Protein AF-A0A535D7W0-F1 (afdb_monomer_lite)

Structure (mmCIF, N/CA/C/O backbone):
data_AF-A0A535D7W0-F1
#
_entry.id   AF-A0A535D7W0-F1
#
loop_
_atom_site.group_PDB
_atom_site.id
_atom_site.type_symbol
_atom_site.label_atom_id
_atom_site.label_alt_id
_atom_site.label_comp_id
_atom_site.label_asym_id
_atom_site.label_entity_id
_atom_site.label_seq_id
_atom_site.pdbx_PDB_ins_code
_atom_site.Cartn_x
_atom_site.Cartn_y
_atom_site.Cartn_z
_atom_site.occupancy
_atom_site.B_iso_or_equiv
_atom_site.auth_seq_id
_atom_site.auth_comp_id
_atom_site.auth_asym_id
_atom_site.auth_atom_id
_atom_site.pdbx_PDB_model_num
ATOM 1 N N . MET A 1 1 ? -36.158 -0.328 -18.858 1.00 43.62 1 MET A N 1
ATOM 2 C CA . MET A 1 1 ? -35.043 0.401 -18.214 1.00 43.62 1 MET A CA 1
ATOM 3 C C . MET A 1 1 ? -34.301 -0.594 -17.336 1.00 43.62 1 MET A C 1
ATOM 5 O O . MET A 1 1 ? -34.903 -1.108 -16.405 1.00 43.62 1 MET A O 1
ATOM 9 N N . SER A 1 2 ? -33.067 -0.960 -17.692 1.00 46.06 2 SER A N 1
ATOM 10 C CA . SER A 1 2 ? -32.251 -1.867 -16.874 1.00 46.06 2 SER A CA 1
ATOM 11 C C . SER A 1 2 ? -31.632 -1.066 -15.735 1.00 46.06 2 SER A C 1
ATOM 13 O O . SER A 1 2 ? -30.952 -0.076 -15.993 1.00 46.06 2 SER A O 1
ATOM 15 N N . VAL A 1 3 ? -31.874 -1.477 -14.492 1.00 40.34 3 VAL A N 1
ATOM 16 C CA . VAL A 1 3 ? -31.166 -0.936 -13.326 1.00 40.34 3 VAL A CA 1
ATOM 17 C C . VAL A 1 3 ? -29.673 -1.246 -13.511 1.00 40.34 3 VAL A C 1
ATOM 19 O O . VAL A 1 3 ? -29.350 -2.383 -13.877 1.00 40.34 3 VAL A O 1
ATOM 22 N N . PRO A 1 4 ? -28.750 -0.287 -13.314 1.00 43.41 4 PRO A N 1
ATOM 23 C CA . PRO A 1 4 ? -27.327 -0.585 -13.368 1.00 43.41 4 PRO A CA 1
ATOM 24 C C . PRO A 1 4 ? -27.018 -1.587 -12.255 1.00 43.41 4 PRO A C 1
ATOM 26 O O . PRO A 1 4 ? -27.280 -1.320 -11.082 1.00 43.41 4 PRO A O 1
ATOM 29 N N . LYS A 1 5 ? -26.492 -2.760 -12.616 1.00 46.84 5 LYS A N 1
ATOM 30 C CA . LYS A 1 5 ? -25.985 -3.723 -11.637 1.00 46.84 5 LYS A CA 1
ATOM 31 C C . LYS A 1 5 ? -24.822 -3.031 -10.926 1.00 46.84 5 LYS A C 1
ATOM 33 O O . LYS A 1 5 ? -23.840 -2.688 -11.582 1.00 46.84 5 LYS A O 1
ATOM 38 N N . ALA A 1 6 ? -24.957 -2.772 -9.625 1.00 50.19 6 ALA A N 1
ATOM 39 C CA . ALA A 1 6 ? -23.847 -2.261 -8.829 1.00 50.19 6 ALA A CA 1
ATOM 40 C C . ALA A 1 6 ? -22.614 -3.154 -9.074 1.00 50.19 6 ALA A C 1
ATOM 42 O O . ALA A 1 6 ? -22.779 -4.375 -9.200 1.00 50.19 6 ALA A O 1
ATOM 43 N N . PRO A 1 7 ? -21.404 -2.583 -9.202 1.00 52.66 7 PRO A N 1
ATOM 44 C CA . PRO A 1 7 ? -20.209 -3.383 -9.414 1.00 52.66 7 PRO A CA 1
ATOM 45 C C . PRO A 1 7 ? -20.092 -4.416 -8.290 1.00 52.66 7 PRO A C 1
ATOM 47 O O . PRO A 1 7 ? -20.219 -4.084 -7.111 1.00 52.66 7 PRO A O 1
ATOM 50 N N . ILE A 1 8 ? -19.904 -5.683 -8.666 1.00 67.62 8 ILE A N 1
ATOM 51 C CA . ILE A 1 8 ? -19.702 -6.773 -7.710 1.00 67.62 8 ILE A CA 1
ATOM 52 C C . ILE A 1 8 ? -18.388 -6.473 -6.986 1.00 67.62 8 ILE A C 1
ATOM 54 O O . ILE A 1 8 ? -17.340 -6.403 -7.628 1.00 67.62 8 ILE A O 1
ATOM 58 N N . ALA A 1 9 ? -18.452 -6.251 -5.672 1.00 69.69 9 ALA A N 1
ATOM 59 C CA . ALA A 1 9 ? -17.260 -6.054 -4.857 1.00 69.69 9 ALA A CA 1
ATOM 60 C C . ALA A 1 9 ? -16.318 -7.256 -5.023 1.00 69.69 9 ALA A C 1
ATOM 62 O O . ALA A 1 9 ? -16.761 -8.407 -5.026 1.00 69.69 9 ALA A O 1
ATOM 63 N N . THR A 1 10 ? -15.016 -7.004 -5.155 1.00 78.44 10 THR A N 1
ATOM 64 C CA . THR A 1 10 ? -14.027 -8.088 -5.120 1.00 78.44 10 THR A CA 1
ATOM 65 C C . THR A 1 10 ? -14.037 -8.754 -3.742 1.00 78.44 10 THR A C 1
ATOM 67 O O . THR A 1 10 ? -14.423 -8.134 -2.750 1.00 78.44 10 THR A O 1
ATOM 70 N N . VAL A 1 11 ? -13.567 -10.003 -3.647 1.00 78.50 11 VAL A N 1
ATOM 71 C CA . VAL A 1 11 ? -13.426 -10.699 -2.351 1.00 78.50 11 VAL A CA 1
ATOM 72 C C . VAL A 1 11 ? -12.609 -9.854 -1.367 1.00 78.50 11 VAL A C 1
ATOM 74 O O . VAL A 1 11 ? -13.005 -9.700 -0.217 1.00 78.50 11 VAL A O 1
ATOM 77 N N . THR A 1 12 ? -11.531 -9.217 -1.834 1.00 75.88 12 THR A N 1
ATOM 78 C CA . THR A 1 12 ? -10.727 -8.283 -1.035 1.00 75.88 12 THR A CA 1
ATOM 79 C C . THR A 1 12 ? -11.564 -7.134 -0.481 1.00 75.88 12 THR A C 1
ATOM 81 O O . THR A 1 12 ? -11.521 -6.889 0.720 1.00 75.88 12 THR A O 1
ATOM 84 N N . GLN A 1 13 ? -12.357 -6.461 -1.322 1.00 75.12 13 GLN A N 1
ATOM 85 C CA . GLN A 1 13 ? -13.228 -5.363 -0.888 1.00 75.12 13 GLN A CA 1
ATOM 86 C C . GLN A 1 13 ? -14.305 -5.833 0.100 1.00 75.12 13 GLN A C 1
ATOM 88 O O . GLN A 1 13 ? -14.610 -5.118 1.051 1.00 75.12 13 GLN A O 1
ATOM 93 N N . ALA A 1 14 ? -14.863 -7.030 -0.097 1.00 84.38 14 ALA A N 1
ATOM 94 C CA . ALA A 1 14 ? -15.856 -7.605 0.806 1.00 84.38 14 ALA A CA 1
ATOM 95 C C . ALA A 1 14 ? -15.260 -7.937 2.185 1.00 84.38 14 ALA A C 1
ATOM 97 O O . ALA A 1 14 ? -15.867 -7.611 3.203 1.00 84.38 14 ALA A O 1
ATOM 98 N N . VAL A 1 15 ? -14.058 -8.522 2.224 1.00 83.06 15 VAL A N 1
ATOM 99 C CA . VAL A 1 15 ? -13.332 -8.809 3.473 1.00 83.06 15 VAL A CA 1
ATOM 100 C C . VAL A 1 15 ? -12.961 -7.516 4.199 1.00 83.06 15 VAL A C 1
ATOM 102 O O . VAL A 1 15 ? -13.185 -7.413 5.399 1.00 83.06 15 VAL A O 1
ATOM 105 N N . GLU A 1 16 ? -12.469 -6.500 3.486 1.00 78.31 16 GLU A N 1
ATOM 106 C CA . GLU A 1 16 ? -12.198 -5.176 4.067 1.00 78.31 16 GLU A CA 1
ATOM 107 C C . GLU A 1 16 ? -13.456 -4.548 4.675 1.00 78.31 16 GLU A C 1
ATOM 109 O O . GLU A 1 16 ? -13.435 -4.050 5.801 1.00 78.31 16 GLU A O 1
ATOM 114 N N . ALA A 1 17 ? -14.577 -4.600 3.953 1.00 82.56 17 ALA A N 1
ATOM 115 C CA . ALA A 1 17 ? -15.850 -4.086 4.440 1.00 82.56 17 ALA A CA 1
ATOM 116 C C . ALA A 1 17 ? -16.346 -4.844 5.681 1.00 82.56 17 ALA A C 1
ATOM 118 O O . ALA A 1 17 ? -16.898 -4.216 6.583 1.00 82.56 17 ALA A O 1
ATOM 119 N N . LEU A 1 18 ? -16.142 -6.165 5.740 1.00 86.62 18 LEU A N 1
ATOM 120 C CA . LEU A 1 18 ? -16.449 -6.968 6.921 1.00 86.62 18 LEU A CA 1
ATOM 121 C C . LEU A 1 18 ? -15.608 -6.505 8.113 1.00 86.62 18 LEU A C 1
ATOM 123 O O . LEU A 1 18 ? -16.182 -6.101 9.117 1.00 86.62 18 LEU A O 1
ATOM 127 N N . VAL A 1 19 ? -14.278 -6.472 7.968 1.00 83.38 19 VAL A N 1
ATOM 128 C CA . VAL A 1 19 ? -13.353 -6.057 9.037 1.00 83.38 19 VAL A CA 1
ATOM 129 C C . VAL A 1 19 ? -13.730 -4.679 9.578 1.00 83.38 19 VAL A C 1
ATOM 131 O O . VAL A 1 19 ? -13.905 -4.522 10.782 1.00 83.38 19 VAL A O 1
ATOM 134 N N . ARG A 1 20 ? -13.949 -3.691 8.703 1.00 80.44 20 ARG A N 1
ATOM 135 C CA . ARG A 1 20 ? -14.347 -2.327 9.098 1.00 80.44 20 ARG A CA 1
ATOM 136 C C . ARG A 1 20 ? -15.637 -2.290 9.907 1.00 80.44 20 ARG A C 1
ATOM 138 O O . ARG A 1 20 ? -15.749 -1.502 10.835 1.00 80.44 20 ARG A O 1
ATOM 145 N N . LYS A 1 21 ? -16.611 -3.131 9.557 1.00 86.00 21 LYS A N 1
ATOM 146 C CA . LYS A 1 21 ? -17.896 -3.194 10.261 1.00 86.00 21 LYS A CA 1
ATOM 147 C C . LYS A 1 21 ? -17.823 -3.925 11.594 1.00 86.00 21 LYS A C 1
ATOM 149 O O . LYS A 1 21 ? -18.712 -3.722 12.413 1.00 86.00 21 LYS A O 1
ATOM 154 N N . THR A 1 22 ? -16.829 -4.788 11.794 1.00 86.38 22 THR A N 1
ATOM 155 C CA . THR A 1 22 ? -16.784 -5.664 12.970 1.00 86.38 22 THR A CA 1
ATOM 156 C C . THR A 1 22 ? -15.706 -5.305 13.976 1.00 86.38 22 THR A C 1
ATOM 158 O O . THR A 1 22 ? -15.823 -5.668 15.137 1.00 86.38 22 THR A O 1
ATOM 161 N N . ILE A 1 23 ? -14.676 -4.571 13.565 1.00 83.75 23 ILE A N 1
ATOM 162 C CA . ILE A 1 23 ? -13.512 -4.269 14.403 1.00 83.75 23 ILE A CA 1
ATOM 163 C C . ILE A 1 23 ? -13.815 -3.398 15.628 1.00 83.75 23 ILE A C 1
ATOM 165 O O . ILE A 1 23 ? -13.122 -3.503 16.632 1.00 83.75 23 ILE A O 1
ATOM 169 N N . ALA A 1 24 ? -14.835 -2.544 15.542 1.00 83.88 24 ALA A N 1
ATOM 170 C CA . ALA A 1 24 ? -15.232 -1.635 16.616 1.00 83.88 24 ALA A CA 1
ATOM 171 C C . ALA A 1 24 ? -16.415 -2.163 17.447 1.00 83.88 24 ALA A C 1
ATOM 173 O O . ALA A 1 24 ? -16.910 -1.451 18.318 1.00 83.88 24 ALA A O 1
ATOM 174 N N . LEU A 1 25 ? -16.901 -3.378 17.162 1.00 87.56 25 LEU A N 1
ATOM 175 C CA . LEU A 1 25 ? -18.022 -3.958 17.895 1.00 87.56 25 LEU A CA 1
ATOM 176 C C . LEU A 1 25 ? -17.591 -4.320 19.315 1.00 87.56 25 LEU A C 1
ATOM 178 O O . LEU A 1 25 ? -16.546 -4.939 19.524 1.00 87.56 25 LEU A O 1
ATOM 182 N N . SER A 1 26 ? -18.419 -3.941 20.284 1.00 87.69 26 SER A N 1
ATOM 183 C CA . SER A 1 26 ? -18.260 -4.365 21.670 1.00 87.69 26 SER A CA 1
ATOM 184 C C . SER A 1 26 ? -18.587 -5.851 21.844 1.00 87.69 26 SER A C 1
ATOM 186 O O . SER A 1 26 ? -19.163 -6.495 20.965 1.00 87.69 26 SER A O 1
ATOM 188 N N . ASP A 1 27 ? -18.261 -6.403 23.010 1.00 86.69 27 ASP A N 1
ATOM 189 C CA . ASP A 1 27 ? -18.655 -7.771 23.353 1.00 86.69 27 ASP A CA 1
ATOM 190 C C . ASP A 1 27 ? -20.193 -7.937 23.366 1.00 86.69 27 ASP A C 1
ATOM 192 O O . ASP A 1 27 ? -20.726 -8.939 22.885 1.00 86.69 27 ASP A O 1
ATOM 196 N N . ASP A 1 28 ? -20.928 -6.911 23.799 1.00 89.94 28 ASP A N 1
ATOM 197 C CA . ASP A 1 28 ? -22.395 -6.906 23.758 1.00 89.94 28 ASP A CA 1
ATOM 198 C C . ASP A 1 28 ? -22.923 -6.884 22.314 1.00 89.94 28 ASP A C 1
ATOM 200 O O . ASP A 1 28 ? -23.821 -7.655 21.962 1.00 89.94 28 ASP A O 1
ATOM 204 N N . ASP A 1 29 ? -22.326 -6.069 21.433 1.00 91.31 29 ASP A N 1
ATOM 205 C CA . ASP A 1 29 ? -22.682 -6.039 20.006 1.00 91.31 29 ASP A CA 1
ATOM 206 C C . ASP A 1 29 ? -22.484 -7.402 19.338 1.00 91.31 29 A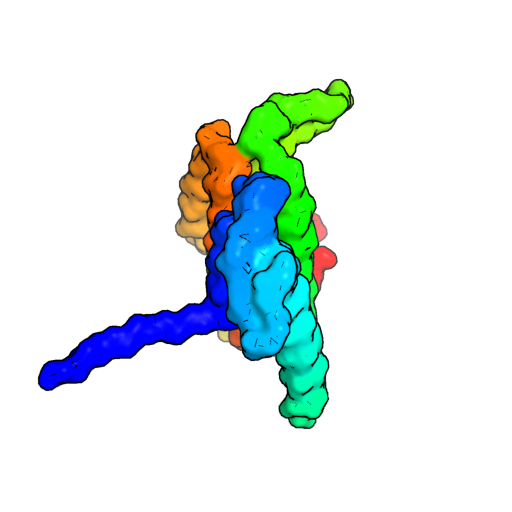SP A C 1
ATOM 208 O O . ASP A 1 29 ? -23.260 -7.812 18.472 1.00 91.31 29 ASP A O 1
ATOM 212 N N . MET A 1 30 ? -21.445 -8.121 19.754 1.00 89.31 30 MET A N 1
ATOM 213 C CA . MET A 1 30 ? -21.123 -9.452 19.254 1.00 89.31 30 MET A CA 1
ATOM 214 C C . MET A 1 30 ? -22.161 -10.503 19.687 1.00 89.31 30 MET A C 1
ATOM 216 O O . MET A 1 30 ? -22.280 -11.546 19.043 1.00 89.31 30 MET A O 1
ATOM 220 N N . GLY A 1 31 ? -22.951 -10.228 20.733 1.00 88.69 31 GLY A N 1
ATOM 221 C CA . GLY A 1 31 ? -24.070 -11.061 21.190 1.00 88.69 31 GLY A CA 1
ATOM 222 C C . GLY A 1 31 ? -25.384 -10.839 20.438 1.00 88.69 31 GLY A C 1
ATOM 223 O O . GLY A 1 31 ? -26.360 -11.537 20.706 1.00 88.69 31 GLY A O 1
ATOM 224 N N . ARG A 1 32 ? -25.440 -9.885 19.497 1.00 90.06 32 ARG A N 1
ATOM 225 C CA . ARG A 1 32 ? -26.649 -9.617 18.704 1.00 90.06 32 ARG A CA 1
ATOM 226 C C . ARG A 1 32 ? -27.115 -10.868 17.965 1.00 90.06 32 ARG A C 1
ATOM 228 O O . ARG A 1 32 ? -26.303 -11.564 17.356 1.00 90.06 32 ARG A O 1
ATOM 235 N N . GLU A 1 33 ? -28.428 -11.097 17.978 1.00 88.81 33 GLU A N 1
ATOM 236 C CA . GLU A 1 33 ? -29.039 -12.255 17.325 1.00 88.81 33 GLU A CA 1
ATOM 237 C C . GLU A 1 33 ? -28.665 -12.298 15.840 1.00 88.81 33 GLU A C 1
ATOM 239 O O . GLU A 1 33 ? -28.804 -11.321 15.095 1.00 88.81 33 GLU A O 1
ATOM 244 N N . TRP A 1 34 ? -28.180 -13.457 15.415 1.00 86.25 34 TRP A N 1
ATOM 245 C CA . TRP A 1 34 ? -27.848 -13.750 14.035 1.00 86.25 34 TRP A CA 1
ATOM 246 C C . TRP A 1 34 ? -28.041 -15.240 13.788 1.00 86.25 34 TRP A C 1
ATOM 248 O O . TRP A 1 34 ? -27.756 -16.055 14.663 1.00 86.25 34 TRP A O 1
ATOM 258 N N . LYS A 1 35 ? -28.532 -15.585 12.595 1.00 82.81 35 LYS A N 1
ATOM 259 C CA . LYS A 1 35 ? -28.868 -16.962 12.226 1.00 82.81 35 LYS A CA 1
ATOM 260 C C . LYS A 1 35 ? -28.146 -17.377 10.955 1.00 82.81 35 LYS A C 1
ATOM 262 O O . LYS A 1 35 ? -28.191 -16.659 9.954 1.00 82.81 35 LYS A O 1
ATOM 267 N N . TRP A 1 36 ? -27.562 -18.570 10.973 1.00 77.50 36 TRP A N 1
ATOM 268 C CA . TRP A 1 36 ? -26.979 -19.224 9.803 1.00 77.50 36 TRP A CA 1
ATOM 269 C C . TRP A 1 36 ? -27.455 -20.660 9.688 1.00 77.50 36 TRP A C 1
ATOM 271 O O . TRP A 1 36 ? -27.002 -21.547 10.411 1.00 77.50 36 TRP A O 1
ATOM 281 N N . GLY A 1 37 ? -28.381 -20.901 8.760 1.00 79.69 37 GLY A N 1
ATOM 282 C CA . GLY A 1 37 ? -29.040 -22.199 8.657 1.00 79.69 37 GLY A CA 1
ATOM 283 C C . GLY A 1 37 ? -29.725 -22.555 9.977 1.00 79.69 37 GLY A C 1
ATOM 284 O O . GLY A 1 37 ? -30.673 -21.883 10.372 1.00 79.69 37 GLY A O 1
ATOM 285 N N . VAL A 1 38 ? -29.230 -23.601 10.642 1.00 81.38 38 VAL A N 1
ATOM 286 C CA . VAL A 1 38 ? -29.733 -24.090 11.939 1.00 81.38 38 VAL A CA 1
ATOM 287 C C . VAL A 1 38 ? -29.000 -23.513 13.155 1.00 81.38 38 VAL A C 1
ATOM 289 O O . VAL A 1 38 ? -29.392 -23.805 14.275 1.00 81.38 38 VAL A O 1
ATOM 292 N N . TYR A 1 39 ? -27.938 -22.728 12.959 1.00 77.50 39 TYR A N 1
ATOM 293 C CA . TYR A 1 39 ? -27.182 -22.121 14.054 1.00 77.50 39 TYR A CA 1
ATOM 294 C C . TYR A 1 39 ? -27.758 -20.742 14.386 1.00 77.50 39 TYR A C 1
ATOM 296 O O . TYR A 1 39 ? -27.615 -19.818 13.580 1.00 77.50 39 TYR A O 1
ATOM 304 N N . ASP A 1 40 ? -28.408 -20.600 15.544 1.00 80.56 40 ASP A N 1
ATOM 305 C CA . ASP A 1 40 ? -29.027 -19.339 15.980 1.00 80.56 40 ASP A CA 1
ATOM 306 C C . ASP A 1 40 ? -28.760 -18.923 17.440 1.00 80.56 40 ASP A C 1
ATOM 308 O O . ASP A 1 40 ? -29.254 -17.881 17.867 1.00 80.56 40 ASP A O 1
ATOM 312 N N . GLU A 1 41 ? -27.937 -19.667 18.185 1.00 79.12 41 GLU A N 1
ATOM 313 C CA . GLU A 1 41 ? -27.683 -19.404 19.615 1.00 79.12 41 GLU A CA 1
ATOM 314 C C . GLU A 1 41 ? -26.485 -18.473 19.885 1.00 79.12 41 GLU A C 1
ATOM 316 O O . GLU A 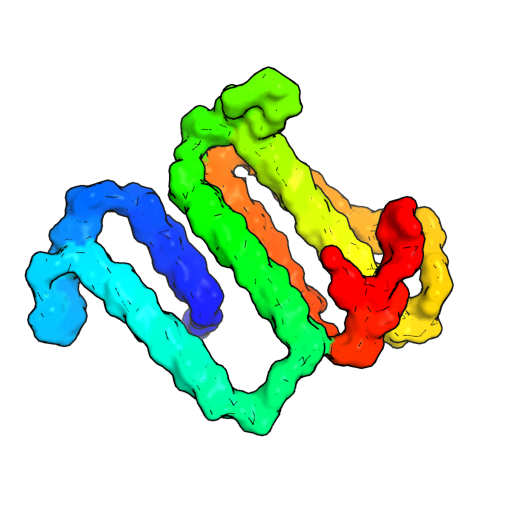1 41 ? -26.473 -17.743 20.873 1.00 79.12 41 GLU A O 1
ATOM 321 N N . GLU A 1 42 ? -25.475 -18.460 19.010 1.00 77.56 42 GLU A N 1
ATOM 322 C CA . GLU A 1 42 ? -24.196 -17.768 19.265 1.00 77.56 42 GLU A CA 1
ATOM 323 C C . GLU A 1 42 ? -24.115 -16.336 18.700 1.00 77.56 42 GLU A C 1
ATOM 325 O O . GLU A 1 42 ? -23.116 -15.629 18.880 1.00 77.56 42 GLU A O 1
ATOM 330 N N . GLY A 1 43 ? -25.176 -15.885 18.029 1.00 85.88 43 GLY A N 1
ATOM 331 C CA . GLY A 1 43 ? -25.288 -14.525 17.513 1.00 85.88 43 GLY A CA 1
ATOM 332 C C . GLY A 1 43 ? -24.199 -14.152 16.502 1.00 85.88 43 GLY A C 1
ATOM 333 O O . GLY A 1 43 ? -23.697 -14.976 15.731 1.00 85.88 43 GLY A O 1
ATOM 334 N N . LEU A 1 44 ? -23.844 -12.868 16.468 1.00 88.75 44 LEU A N 1
ATOM 335 C CA . LEU A 1 44 ? -22.941 -12.298 15.466 1.00 88.75 44 LEU A CA 1
ATOM 336 C C . LEU A 1 44 ? -21.500 -12.841 15.549 1.00 88.75 44 LEU A C 1
ATOM 338 O O . LEU A 1 44 ? -20.816 -12.881 14.524 1.00 88.75 44 LEU A O 1
ATOM 342 N N . ARG A 1 45 ? -21.041 -13.321 16.717 1.00 87.75 45 ARG A N 1
ATOM 343 C CA . ARG A 1 45 ? -19.739 -14.016 16.852 1.00 87.75 45 ARG A CA 1
ATOM 344 C C . ARG A 1 45 ? -19.627 -15.188 15.891 1.00 87.75 45 ARG A C 1
ATOM 346 O O . ARG A 1 45 ? -18.613 -15.342 15.206 1.00 87.75 45 ARG A O 1
ATOM 353 N N . PHE A 1 46 ? -20.697 -15.968 15.796 1.00 88.12 46 PHE A N 1
ATOM 354 C CA . PHE A 1 46 ? -20.746 -17.123 14.918 1.00 88.12 46 PHE A CA 1
ATOM 355 C C . PHE A 1 46 ? -20.649 -16.717 13.444 1.00 88.12 46 PHE A C 1
ATOM 357 O O . PHE A 1 46 ? -20.022 -17.417 12.654 1.00 88.12 46 PHE A O 1
ATOM 364 N N . ALA A 1 47 ? -21.162 -15.541 13.067 1.00 87.31 47 ALA A N 1
ATOM 365 C CA . ALA A 1 47 ? -21.042 -15.023 11.704 1.00 87.31 47 ALA A CA 1
ATOM 366 C C . ALA A 1 47 ? -19.591 -14.802 11.278 1.00 87.31 47 ALA A C 1
ATOM 368 O O . ALA A 1 47 ? -19.219 -15.134 10.151 1.00 87.31 47 ALA A O 1
ATOM 369 N N . LEU A 1 48 ? -18.761 -14.269 12.178 1.00 87.94 48 LEU A N 1
ATOM 370 C CA . LEU A 1 48 ? -17.340 -14.061 11.908 1.00 87.94 48 LEU A CA 1
ATOM 371 C C . LEU A 1 48 ? -16.585 -15.387 11.806 1.00 87.94 48 LEU A C 1
ATOM 373 O O . LEU A 1 48 ? -15.749 -15.545 10.914 1.00 87.94 48 LEU A O 1
ATOM 377 N N . LEU A 1 49 ? -16.915 -16.351 12.670 1.00 87.88 49 LEU A N 1
ATOM 378 C CA . LEU A 1 49 ? -16.357 -17.700 12.609 1.00 87.88 49 LEU A CA 1
ATOM 379 C C . LEU A 1 49 ? -16.726 -18.396 11.289 1.00 87.88 49 LEU A C 1
ATOM 381 O O . LEU A 1 49 ? -15.854 -18.931 10.605 1.00 8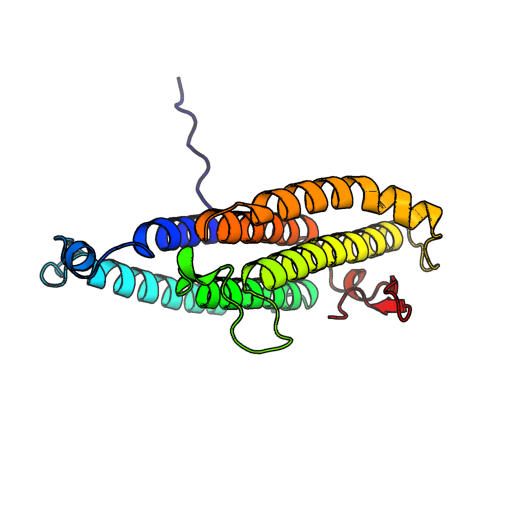7.88 49 LEU A O 1
ATOM 385 N N . MET A 1 50 ? -17.995 -18.333 10.880 1.00 88.25 50 MET A N 1
ATOM 386 C CA . MET A 1 50 ? -18.456 -18.924 9.623 1.00 88.25 50 MET A CA 1
ATOM 387 C C . MET A 1 50 ? -17.835 -18.239 8.406 1.00 88.25 50 MET A C 1
ATOM 389 O O . MET A 1 50 ? -17.378 -18.924 7.493 1.00 88.25 50 MET A O 1
ATOM 393 N N . ALA A 1 51 ? -17.725 -16.907 8.409 1.00 88.81 51 ALA A N 1
ATOM 394 C CA . ALA A 1 51 ? -17.007 -16.184 7.363 1.00 88.81 51 ALA A CA 1
ATOM 395 C C . ALA A 1 51 ? -15.543 -16.643 7.267 1.00 88.81 51 ALA A C 1
ATOM 397 O O . ALA A 1 51 ? -15.034 -16.858 6.168 1.00 88.81 51 ALA A O 1
ATOM 398 N N . HIS A 1 52 ? -14.872 -16.854 8.404 1.00 88.38 52 HIS A N 1
ATOM 399 C CA . HIS A 1 52 ? -13.514 -17.391 8.427 1.00 88.38 52 HIS A CA 1
ATOM 400 C C . HIS A 1 52 ? -13.440 -18.803 7.824 1.00 88.38 52 HIS A C 1
ATOM 402 O O . HIS A 1 52 ? -12.563 -19.064 6.999 1.00 88.38 52 HIS A O 1
ATOM 408 N N . HIS A 1 53 ? -14.363 -19.700 8.180 1.00 89.50 53 HIS A N 1
ATOM 409 C CA . HIS A 1 53 ? -14.419 -21.050 7.610 1.00 89.50 53 HIS A CA 1
ATOM 410 C C . HIS A 1 53 ? -14.634 -21.040 6.094 1.00 89.50 53 HIS A C 1
ATOM 412 O O . HIS A 1 53 ? -13.874 -21.689 5.375 1.00 89.50 53 HIS A O 1
ATOM 418 N N . GLU A 1 54 ? -15.599 -20.261 5.602 1.00 90.75 54 GLU A N 1
ATOM 419 C CA . GLU A 1 54 ? -15.879 -20.134 4.167 1.00 90.75 54 GLU A CA 1
ATOM 420 C C . GLU A 1 54 ? -14.682 -19.560 3.400 1.00 90.75 54 GLU A C 1
ATOM 422 O O . GLU A 1 54 ? -14.347 -20.042 2.319 1.00 90.75 54 GLU A O 1
ATOM 427 N N . LEU A 1 55 ? -13.980 -18.572 3.966 1.00 90.38 55 LEU A N 1
ATOM 428 C CA . LEU A 1 55 ? -12.770 -18.016 3.354 1.00 90.38 55 LEU A CA 1
ATOM 429 C C . LEU A 1 55 ? -11.629 -19.039 3.296 1.00 90.38 55 LEU A C 1
ATOM 431 O O . LEU A 1 55 ? -10.922 -19.102 2.288 1.00 90.38 55 LEU A O 1
ATOM 435 N N . ARG A 1 56 ? -11.447 -19.857 4.341 1.00 90.44 56 ARG A N 1
ATOM 436 C CA . ARG A 1 56 ? -10.430 -20.923 4.349 1.00 90.44 56 ARG A CA 1
ATOM 437 C C . ARG A 1 56 ? -10.741 -22.011 3.338 1.00 90.44 56 ARG A C 1
ATOM 439 O O . ARG A 1 56 ? -9.839 -22.436 2.620 1.00 90.44 56 ARG A O 1
ATOM 446 N N . ASP A 1 57 ? -11.992 -22.445 3.272 1.00 92.81 57 ASP A N 1
ATOM 447 C CA . ASP A 1 57 ? -12.397 -23.455 2.304 1.00 92.81 57 ASP A CA 1
ATOM 448 C C . ASP A 1 57 ? -12.286 -22.915 0.873 1.00 92.81 57 ASP A C 1
ATOM 450 O O . ASP A 1 57 ? -11.674 -23.548 0.015 1.00 92.81 57 ASP A O 1
ATOM 454 N N . LEU A 1 58 ? -12.736 -21.679 0.622 1.00 90.69 58 LEU A N 1
ATOM 455 C CA . LEU A 1 58 ? -12.531 -21.011 -0.664 1.00 90.69 58 LEU A CA 1
ATOM 456 C C . LEU A 1 58 ? -11.047 -20.958 -1.049 1.00 90.69 58 LEU A C 1
ATOM 458 O O . LEU A 1 58 ? -10.717 -21.241 -2.198 1.00 90.69 58 LEU A O 1
ATOM 462 N N . ALA A 1 59 ? -10.147 -20.636 -0.116 1.00 87.12 59 ALA A N 1
ATOM 463 C CA . ALA A 1 59 ? -8.711 -20.615 -0.383 1.00 87.12 59 ALA A CA 1
ATOM 464 C C . ALA A 1 59 ? -8.181 -21.995 -0.816 1.00 87.12 59 ALA A C 1
ATOM 466 O O . ALA A 1 59 ? -7.439 -22.080 -1.796 1.00 87.12 59 ALA A O 1
ATOM 467 N N . VAL A 1 60 ? -8.603 -23.073 -0.143 1.00 88.81 60 VAL A N 1
ATOM 468 C CA . VAL A 1 60 ? -8.233 -24.453 -0.503 1.00 88.81 60 VAL A CA 1
ATOM 469 C C . VAL A 1 60 ? -8.806 -24.835 -1.866 1.00 88.81 60 VAL A C 1
ATOM 471 O O . VAL A 1 60 ? -8.071 -25.332 -2.717 1.00 88.81 60 VAL A O 1
ATOM 474 N N . ARG A 1 61 ? -10.090 -24.554 -2.115 1.00 91.81 61 ARG A N 1
ATOM 475 C CA . ARG A 1 61 ? -10.743 -24.838 -3.402 1.00 91.81 61 ARG A CA 1
ATOM 476 C C . ARG A 1 61 ? -10.075 -24.081 -4.549 1.00 91.81 61 ARG A C 1
ATOM 478 O O . ARG A 1 61 ? -9.829 -24.665 -5.599 1.00 91.81 61 ARG A O 1
ATOM 485 N N . LEU A 1 62 ? -9.733 -22.807 -4.349 1.00 87.56 62 LEU A N 1
ATOM 486 C CA . LEU A 1 62 ? -9.009 -22.006 -5.339 1.00 87.56 62 LEU A CA 1
ATOM 487 C C . LEU A 1 62 ? -7.599 -22.540 -5.585 1.00 87.56 62 LEU A C 1
ATOM 489 O O . LEU A 1 62 ? -7.152 -22.528 -6.726 1.00 87.56 62 LEU A O 1
ATOM 493 N N . ALA A 1 63 ? -6.896 -23.004 -4.550 1.00 85.69 63 ALA A N 1
ATOM 494 C CA . ALA A 1 63 ? -5.586 -23.628 -4.709 1.00 85.69 63 ALA A CA 1
ATOM 495 C C . ALA A 1 63 ? -5.681 -24.947 -5.492 1.00 85.69 63 ALA A C 1
ATOM 497 O O . ALA A 1 63 ? -4.922 -25.143 -6.435 1.00 85.69 63 ALA A O 1
ATOM 498 N N . ALA A 1 64 ? -6.652 -25.802 -5.161 1.00 87.62 64 ALA A N 1
ATOM 499 C CA . ALA A 1 64 ? -6.882 -27.076 -5.842 1.00 87.62 64 ALA A CA 1
ATOM 500 C C . ALA A 1 64 ? -7.355 -26.907 -7.298 1.00 87.62 64 ALA A C 1
ATOM 502 O O . ALA A 1 64 ? -7.047 -27.740 -8.143 1.00 87.62 64 ALA A O 1
ATOM 503 N N . ALA A 1 65 ? -8.084 -25.829 -7.602 1.00 88.44 65 ALA A N 1
ATOM 504 C CA . ALA A 1 65 ? -8.567 -25.525 -8.948 1.00 88.44 65 ALA A CA 1
ATOM 505 C C . ALA A 1 65 ? -7.502 -24.897 -9.868 1.00 88.44 65 ALA A C 1
ATOM 507 O O . ALA A 1 65 ? -7.779 -24.658 -11.044 1.00 88.44 65 ALA A O 1
ATOM 508 N N . ARG A 1 66 ? -6.295 -24.588 -9.371 1.00 84.00 66 ARG A N 1
ATOM 509 C CA . ARG A 1 66 ? -5.228 -24.037 -10.217 1.00 84.00 66 ARG A CA 1
ATOM 510 C C . ARG A 1 66 ? -4.674 -25.118 -11.138 1.00 84.00 66 ARG A C 1
ATOM 512 O O . ARG A 1 66 ? -4.018 -26.050 -10.697 1.00 84.00 66 ARG A O 1
ATOM 519 N N . GLU A 1 67 ? -4.860 -24.922 -12.439 1.00 83.50 67 GLU A N 1
ATOM 520 C CA . GLU A 1 67 ? -4.276 -25.786 -13.475 1.00 83.50 67 GLU A CA 1
ATOM 521 C C . GLU A 1 67 ? -2.766 -25.572 -13.662 1.00 83.50 67 GLU A C 1
ATOM 523 O O . GLU A 1 67 ? -2.082 -26.399 -14.263 1.00 83.50 67 GLU A O 1
ATOM 528 N N . ARG A 1 68 ? -2.239 -24.431 -13.199 1.00 82.31 68 ARG A N 1
ATOM 529 C CA . ARG A 1 68 ? -0.833 -24.045 -13.351 1.00 82.31 68 ARG A CA 1
ATOM 530 C C . ARG A 1 68 ? -0.318 -23.366 -12.098 1.00 82.31 68 ARG A C 1
ATOM 532 O O . ARG A 1 68 ? -1.039 -22.608 -11.441 1.00 82.31 68 ARG A O 1
ATOM 539 N N . GLU A 1 69 ? 0.961 -23.595 -11.832 1.00 83.00 69 GLU A N 1
ATOM 540 C CA . GLU A 1 69 ? 1.683 -22.856 -10.810 1.00 83.00 69 GLU A CA 1
ATOM 541 C C . GLU A 1 69 ? 1.648 -21.349 -11.107 1.00 83.00 69 GLU A C 1
ATOM 543 O O . GLU A 1 69 ? 1.798 -20.948 -12.267 1.00 83.00 69 GLU A O 1
ATOM 548 N N . PRO A 1 70 ? 1.439 -20.491 -10.090 1.00 83.94 70 PRO A N 1
ATOM 549 C CA . PRO A 1 70 ? 1.483 -19.052 -10.290 1.00 83.94 70 PRO A CA 1
ATOM 550 C C . PRO A 1 70 ? 2.879 -18.608 -10.739 1.00 83.94 70 PRO A C 1
ATOM 552 O O . PRO A 1 70 ? 3.881 -19.097 -10.212 1.00 83.94 70 PRO A O 1
ATOM 555 N N . ALA A 1 71 ? 2.920 -17.629 -11.644 1.00 91.38 71 ALA A N 1
ATOM 556 C CA . ALA A 1 71 ? 4.140 -16.921 -12.028 1.00 91.38 71 ALA A CA 1
ATOM 557 C C . ALA A 1 71 ? 4.867 -16.368 -10.786 1.00 91.38 71 ALA A C 1
ATOM 559 O O . ALA A 1 71 ? 4.220 -16.009 -9.791 1.00 91.38 71 ALA A O 1
ATOM 560 N N . GLN A 1 72 ? 6.198 -16.284 -10.830 1.00 94.25 72 GLN A N 1
ATOM 561 C CA . GLN A 1 72 ? 6.993 -15.736 -9.728 1.00 94.25 72 GLN A CA 1
ATOM 562 C C . GLN A 1 72 ? 6.523 -14.328 -9.358 1.00 94.25 72 GLN A C 1
ATOM 564 O O . GLN A 1 72 ? 6.250 -14.067 -8.189 1.00 94.25 72 GLN A O 1
ATOM 569 N N . ALA A 1 73 ? 6.303 -13.463 -10.345 1.00 93.88 73 ALA A N 1
ATOM 570 C CA . ALA A 1 73 ? 5.777 -12.115 -10.166 1.00 93.88 73 ALA A CA 1
ATOM 571 C C . ALA A 1 73 ? 4.490 -12.090 -9.322 1.00 93.88 73 ALA A C 1
ATOM 573 O O . ALA A 1 73 ? 4.384 -11.336 -8.349 1.00 93.88 73 ALA A O 1
ATOM 574 N N . ALA A 1 74 ? 3.545 -12.984 -9.629 1.00 91.88 74 ALA A N 1
ATOM 575 C CA . ALA A 1 74 ? 2.291 -13.108 -8.895 1.00 91.88 74 ALA A CA 1
ATOM 576 C C . ALA A 1 74 ? 2.503 -13.607 -7.456 1.00 91.88 74 ALA A C 1
ATOM 578 O O . ALA A 1 74 ? 1.834 -13.130 -6.539 1.00 91.88 74 ALA A O 1
ATOM 579 N N . ARG A 1 75 ? 3.442 -14.538 -7.230 1.00 92.25 75 ARG A N 1
ATOM 580 C CA . ARG A 1 75 ? 3.776 -15.014 -5.875 1.00 92.25 75 ARG A CA 1
ATOM 581 C C . ARG A 1 75 ? 4.366 -13.905 -5.019 1.00 92.25 75 ARG A C 1
ATOM 583 O O . ARG A 1 75 ? 3.999 -13.785 -3.854 1.00 92.25 75 ARG A O 1
ATOM 590 N N . ILE A 1 76 ? 5.242 -13.077 -5.579 1.00 93.69 76 ILE A N 1
ATOM 591 C CA . ILE A 1 76 ? 5.844 -12.012 -4.786 1.00 93.69 76 ILE A CA 1
ATOM 592 C C . ILE A 1 76 ? 4.850 -10.858 -4.549 1.00 93.69 76 ILE A C 1
ATOM 594 O O . ILE A 1 76 ? 4.815 -10.283 -3.462 1.00 93.69 76 ILE A O 1
ATOM 598 N N . LEU A 1 77 ? 3.951 -10.564 -5.499 1.00 92.81 77 LEU A N 1
ATOM 599 C CA . LEU A 1 77 ? 2.827 -9.651 -5.240 1.00 92.81 77 LEU A CA 1
ATOM 600 C C . LEU A 1 77 ? 1.875 -10.202 -4.158 1.00 92.81 77 LEU A C 1
ATOM 602 O O . LEU A 1 77 ? 1.332 -9.436 -3.363 1.00 92.81 77 LEU A O 1
ATOM 606 N N . ALA A 1 78 ? 1.713 -11.525 -4.069 1.00 91.06 78 ALA A N 1
ATOM 607 C CA . ALA A 1 78 ? 0.964 -12.152 -2.981 1.00 91.06 78 ALA A CA 1
ATOM 608 C C . ALA A 1 78 ? 1.657 -11.992 -1.614 1.00 91.06 78 ALA A C 1
ATOM 610 O O . ALA A 1 78 ? 0.964 -11.785 -0.623 1.00 91.06 78 ALA A O 1
ATOM 611 N N . GLN A 1 79 ? 2.995 -12.013 -1.548 1.00 93.62 79 GLN A N 1
ATOM 612 C CA . GLN A 1 79 ? 3.734 -11.706 -0.310 1.00 93.62 79 GLN A CA 1
ATOM 613 C C . GLN A 1 79 ? 3.502 -10.262 0.145 1.00 93.62 79 GLN A C 1
ATOM 615 O O . GLN A 1 79 ? 3.255 -10.026 1.323 1.00 93.62 79 GLN A O 1
ATOM 620 N N . TYR A 1 80 ? 3.492 -9.308 -0.792 1.00 93.69 80 TYR A N 1
ATOM 621 C CA . TYR A 1 80 ? 3.111 -7.924 -0.500 1.00 93.69 80 TYR A CA 1
ATOM 622 C C . TYR A 1 80 ? 1.684 -7.831 0.069 1.00 93.69 80 TYR A C 1
ATOM 624 O O . TYR A 1 80 ? 1.450 -7.168 1.078 1.00 93.69 80 TYR A O 1
ATOM 632 N N . HIS A 1 81 ? 0.724 -8.546 -0.534 1.00 92.50 81 HIS A N 1
ATOM 633 C CA . HIS A 1 81 ? -0.637 -8.610 0.005 1.00 92.50 81 HIS A CA 1
ATOM 634 C C . HIS A 1 81 ? -0.682 -9.205 1.414 1.00 92.50 81 HIS A C 1
ATOM 636 O O . HIS A 1 81 ? -1.389 -8.674 2.268 1.00 92.50 81 HIS A O 1
ATOM 642 N N . GLN A 1 82 ? 0.083 -10.267 1.673 1.00 92.88 82 GLN A N 1
ATOM 643 C CA . GLN A 1 82 ? 0.164 -10.874 2.998 1.00 92.88 82 GLN A CA 1
ATOM 644 C C . GLN A 1 82 ? 0.725 -9.893 4.035 1.00 92.88 82 GLN A C 1
ATOM 646 O O . GLN A 1 82 ? 0.107 -9.714 5.078 1.00 92.88 82 GLN A O 1
ATOM 651 N N . ALA A 1 83 ? 1.814 -9.185 3.723 1.00 94.44 83 ALA A N 1
ATOM 652 C CA . ALA A 1 83 ? 2.395 -8.187 4.621 1.00 94.44 83 ALA A CA 1
ATOM 653 C C . ALA A 1 83 ? 1.399 -7.063 4.967 1.00 94.44 83 ALA A C 1
ATOM 655 O O . ALA A 1 83 ? 1.287 -6.659 6.124 1.00 94.44 83 ALA A O 1
ATOM 656 N N . TYR A 1 84 ? 0.603 -6.606 3.992 1.00 93.88 84 TYR A N 1
ATOM 657 C CA . TYR A 1 84 ? -0.489 -5.663 4.250 1.00 93.88 84 TYR A CA 1
ATOM 658 C C . TYR A 1 84 ? -1.564 -6.245 5.185 1.00 93.88 84 TYR A C 1
ATOM 660 O O . TYR A 1 84 ? -2.087 -5.532 6.046 1.00 93.88 84 TYR A O 1
ATOM 668 N N . ARG A 1 85 ? -1.915 -7.531 5.042 1.00 90.19 85 ARG A N 1
ATOM 669 C CA . ARG A 1 85 ? -2.874 -8.198 5.941 1.00 90.19 85 ARG A CA 1
ATOM 670 C C . ARG A 1 85 ? -2.337 -8.298 7.361 1.00 90.19 85 ARG A C 1
ATOM 672 O O . ARG A 1 85 ? -3.089 -8.028 8.295 1.00 90.19 85 ARG A O 1
ATOM 679 N N . ASP A 1 86 ? -1.056 -8.609 7.511 1.00 93.69 86 ASP A N 1
ATOM 680 C CA . ASP A 1 86 ? -0.397 -8.673 8.814 1.00 93.69 86 ASP A CA 1
ATOM 681 C C . ASP A 1 86 ? -0.377 -7.284 9.472 1.00 93.69 86 ASP A C 1
ATOM 683 O O . ASP A 1 86 ? -0.798 -7.140 10.621 1.00 93.69 86 ASP A O 1
ATOM 687 N N . LEU A 1 87 ? -0.021 -6.234 8.718 1.00 93.56 87 LEU A N 1
ATOM 688 C CA . LEU A 1 87 ? -0.102 -4.846 9.184 1.00 93.56 87 LEU A CA 1
ATOM 689 C C . LEU A 1 87 ? -1.532 -4.459 9.579 1.00 93.56 87 LEU A C 1
ATOM 691 O O . LEU A 1 87 ? -1.739 -3.862 10.632 1.00 93.56 87 LEU A O 1
ATOM 695 N N . SER A 1 88 ? -2.526 -4.819 8.767 1.00 90.38 88 SER A N 1
ATOM 696 C CA . SER A 1 88 ? -3.936 -4.554 9.068 1.00 90.38 88 SER A CA 1
ATOM 697 C C . SER A 1 88 ? -4.369 -5.233 10.369 1.00 90.38 88 SER A C 1
ATOM 699 O O . SER A 1 88 ? -5.102 -4.633 11.151 1.00 90.38 88 SER A O 1
ATOM 701 N N . GLY A 1 89 ? -3.891 -6.456 10.625 1.00 88.75 89 GLY A N 1
ATOM 702 C CA . GLY A 1 89 ? -4.126 -7.184 11.872 1.00 88.75 89 GLY A CA 1
ATOM 703 C C . GLY A 1 89 ? -3.464 -6.527 13.084 1.00 88.75 89 GLY A C 1
ATOM 704 O O . GLY A 1 89 ? -4.098 -6.406 14.128 1.00 88.75 89 GLY A O 1
ATOM 705 N N . VAL A 1 90 ? -2.231 -6.034 12.946 1.00 91.62 90 VAL A N 1
ATOM 706 C CA . VAL A 1 90 ? -1.549 -5.275 14.011 1.00 91.62 90 VAL A CA 1
ATOM 707 C C . VAL A 1 90 ? -2.271 -3.960 14.289 1.00 91.62 90 VAL A C 1
ATOM 709 O O . VAL A 1 90 ? -2.600 -3.663 15.433 1.00 91.62 90 VAL A O 1
ATOM 712 N N . LEU A 1 91 ? -2.587 -3.185 13.249 1.00 92.19 91 LEU A N 1
ATOM 713 C CA . LEU A 1 91 ? -3.313 -1.926 13.398 1.00 92.19 91 LEU A CA 1
ATOM 714 C C . LEU A 1 91 ? -4.728 -2.136 13.924 1.00 92.19 91 LEU A C 1
ATOM 716 O O . LEU A 1 91 ? -5.330 -1.169 14.387 1.00 92.19 91 LEU A O 1
ATOM 720 N N . ALA A 1 92 ? -5.274 -3.354 13.861 1.00 87.12 92 ALA A N 1
ATOM 721 C CA . ALA A 1 92 ? -6.624 -3.628 14.311 1.00 87.12 92 ALA A CA 1
ATOM 722 C C . ALA A 1 92 ? -6.809 -3.456 15.826 1.00 87.12 92 ALA A C 1
ATOM 724 O O . ALA A 1 92 ? -7.876 -3.030 16.267 1.00 87.12 92 ALA A O 1
ATOM 725 N N . SER A 1 93 ? -5.766 -3.736 16.610 1.00 86.00 93 SER A N 1
ATOM 726 C CA . SER A 1 93 ? -5.779 -3.610 18.073 1.00 86.00 93 SER A CA 1
ATOM 727 C C . SER A 1 93 ? -5.394 -2.216 18.576 1.00 86.00 93 SER A C 1
ATOM 729 O O . SER A 1 93 ? -5.565 -1.925 19.759 1.00 86.00 93 SER A O 1
ATOM 731 N N . VAL A 1 94 ? -4.888 -1.346 17.698 1.00 91.75 94 VAL A N 1
ATOM 732 C CA . VAL A 1 94 ? -4.467 0.013 18.056 1.00 91.75 94 VAL A CA 1
ATOM 733 C C . VAL A 1 94 ? -5.689 0.904 18.277 1.00 91.75 94 VAL A C 1
ATOM 735 O O . VAL A 1 94 ? -6.610 0.934 17.457 1.00 91.75 94 VAL A O 1
ATOM 738 N N . ARG A 1 95 ? -5.683 1.669 19.372 1.00 91.81 95 ARG A N 1
ATOM 739 C CA . ARG A 1 95 ? -6.689 2.699 19.651 1.00 91.81 95 ARG A CA 1
ATOM 740 C C . ARG A 1 95 ? -6.210 4.055 19.157 1.00 91.81 95 ARG A C 1
ATOM 742 O O . ARG A 1 95 ? -5.017 4.342 19.176 1.00 91.81 95 ARG A O 1
ATOM 749 N N . THR A 1 96 ? -7.151 4.927 18.803 1.00 94.69 96 THR A N 1
ATOM 750 C CA . THR A 1 96 ? -6.847 6.324 18.452 1.00 94.69 96 THR A CA 1
ATOM 751 C C . THR A 1 96 ? -6.051 7.035 19.548 1.00 94.69 96 THR A C 1
ATOM 753 O O . THR A 1 96 ? -5.088 7.729 19.238 1.00 94.69 96 THR A O 1
ATOM 756 N N . ASP A 1 97 ? -6.398 6.805 20.817 1.00 94.25 97 ASP A N 1
ATOM 757 C CA . ASP A 1 97 ? -5.737 7.433 21.972 1.00 94.25 97 ASP A CA 1
ATOM 758 C C . ASP A 1 97 ? -4.254 7.043 22.114 1.00 94.25 97 ASP A C 1
ATOM 760 O O . ASP A 1 97 ? -3.478 7.772 22.728 1.00 94.25 97 ASP A O 1
ATOM 764 N N . ASP A 1 98 ? -3.850 5.903 21.545 1.00 94.69 98 ASP A N 1
ATOM 765 C CA . ASP A 1 98 ? -2.483 5.384 21.647 1.00 94.69 98 ASP A CA 1
ATOM 766 C C . ASP A 1 98 ? -1.578 5.866 20.499 1.00 94.69 98 ASP A C 1
ATOM 768 O O . ASP A 1 98 ? -0.366 5.664 20.547 1.00 94.69 98 ASP A O 1
ATOM 772 N N . LEU A 1 99 ? -2.131 6.521 19.468 1.00 96.19 99 LEU A N 1
ATOM 773 C CA . LEU A 1 99 ? -1.396 6.870 18.244 1.00 96.19 99 LEU A CA 1
ATOM 774 C C . LEU A 1 99 ? -0.189 7.775 18.484 1.00 96.19 99 LEU A C 1
ATOM 776 O O . LEU A 1 99 ? 0.838 7.615 17.824 1.00 96.19 99 LEU A O 1
ATOM 780 N N . ASP A 1 100 ? -0.331 8.717 19.413 1.00 96.62 100 ASP A N 1
ATOM 781 C CA . ASP A 1 100 ? 0.668 9.744 19.723 1.00 96.62 100 ASP A CA 1
ATOM 782 C C . ASP A 1 100 ? 1.460 9.425 20.998 1.00 96.62 100 ASP A C 1
ATOM 784 O O . ASP A 1 100 ? 2.339 10.185 21.412 1.00 96.62 100 ASP A O 1
ATOM 788 N N . ARG A 1 101 ? 1.177 8.279 21.627 1.00 95.06 101 ARG A N 1
ATOM 789 C CA . ARG A 1 101 ? 1.903 7.824 22.805 1.00 95.06 101 ARG A CA 1
ATOM 790 C C . ARG A 1 101 ? 3.272 7.290 22.391 1.00 95.06 101 ARG A C 1
ATOM 792 O O . ARG A 1 101 ? 3.382 6.375 21.581 1.00 95.06 101 ARG A O 1
ATOM 799 N N . VAL A 1 102 ? 4.317 7.838 23.000 1.00 94.00 102 VAL A N 1
ATOM 800 C CA . VAL A 1 102 ? 5.681 7.315 22.877 1.00 94.00 102 VAL A CA 1
ATOM 801 C C . VAL A 1 102 ? 5.843 6.132 23.835 1.00 94.00 102 VAL A C 1
ATOM 803 O O . VAL A 1 102 ? 5.625 6.277 25.040 1.00 94.00 102 VAL A O 1
ATOM 806 N N . SER A 1 103 ? 6.181 4.959 23.294 1.00 86.44 103 SER A N 1
ATOM 807 C CA . SER A 1 103 ? 6.297 3.705 24.053 1.00 86.44 103 SER A CA 1
ATOM 808 C C . SER A 1 103 ? 7.533 3.667 24.959 1.00 86.44 103 SER A C 1
ATOM 810 O O . SER A 1 103 ? 7.421 3.242 26.111 1.00 86.44 103 SER A O 1
ATOM 812 N N . ALA A 1 104 ? 8.680 4.164 24.481 1.00 91.81 104 ALA A N 1
ATOM 813 C CA . ALA A 1 104 ? 9.918 4.314 25.247 1.00 91.81 104 ALA A CA 1
ATOM 814 C C . ALA A 1 104 ? 10.774 5.494 24.745 1.00 91.81 104 ALA A C 1
ATOM 816 O O . ALA A 1 104 ? 10.559 6.027 23.656 1.00 91.81 104 ALA A O 1
ATOM 817 N N . GLU A 1 105 ? 11.756 5.918 25.546 1.00 93.25 105 GLU A N 1
ATOM 818 C CA . GLU A 1 105 ? 12.684 6.991 25.171 1.00 93.25 105 GLU A CA 1
ATOM 819 C C . GLU A 1 105 ? 13.421 6.657 23.863 1.00 93.25 105 GLU A C 1
ATOM 821 O O . GLU A 1 105 ? 13.994 5.580 23.715 1.00 93.25 105 GLU A O 1
ATOM 826 N N . GLY A 1 106 ? 13.399 7.592 22.909 1.00 93.94 106 GLY A N 1
ATOM 827 C CA . GLY A 1 106 ? 14.021 7.425 21.592 1.00 93.94 106 GLY A CA 1
ATOM 828 C C . GLY A 1 106 ? 13.172 6.672 20.562 1.00 93.94 106 GLY A C 1
ATOM 829 O O . GLY A 1 106 ? 13.534 6.667 19.386 1.00 93.94 106 GLY A O 1
ATOM 830 N N . GLU A 1 107 ? 12.037 6.086 20.953 1.00 95.00 107 GLU A N 1
ATOM 831 C CA . GLU A 1 107 ? 11.114 5.439 20.019 1.00 95.00 107 GLU A CA 1
ATOM 832 C C . GLU A 1 107 ? 10.150 6.441 19.372 1.00 95.00 107 GLU A C 1
ATOM 834 O O . GLU A 1 107 ? 9.843 7.506 19.914 1.00 95.00 107 GLU A O 1
ATOM 839 N N . TRP A 1 108 ? 9.651 6.090 18.188 1.00 96.44 108 TRP A N 1
ATOM 840 C CA . TRP A 1 108 ? 8.625 6.871 17.504 1.00 96.44 108 TRP A CA 1
ATOM 841 C C . TRP A 1 108 ? 7.224 6.456 17.962 1.00 96.44 108 TRP A C 1
ATOM 843 O O . TRP A 1 108 ? 6.970 5.262 18.138 1.00 96.44 108 TRP A O 1
ATOM 853 N N . PRO A 1 109 ? 6.286 7.408 18.111 1.00 96.44 109 PRO A N 1
ATOM 854 C CA . PRO A 1 109 ? 4.887 7.067 18.324 1.00 96.44 109 PRO A CA 1
ATOM 855 C C . PRO A 1 109 ? 4.319 6.368 17.080 1.00 96.44 109 PRO A C 1
ATOM 857 O O . PRO A 1 109 ? 4.807 6.558 15.958 1.00 96.44 109 PRO A O 1
ATOM 860 N N . VAL A 1 110 ? 3.253 5.585 17.261 1.00 95.94 110 VAL A N 1
ATOM 861 C CA . VAL A 1 110 ? 2.641 4.776 16.189 1.00 95.94 110 VAL A CA 1
ATOM 862 C C . VAL A 1 110 ? 2.278 5.626 14.970 1.00 95.94 110 VAL A C 1
ATOM 864 O O . VAL A 1 110 ? 2.470 5.181 13.837 1.00 95.94 110 VAL A O 1
ATOM 867 N N . ARG A 1 111 ? 1.813 6.866 15.169 1.00 97.06 111 ARG A N 1
ATOM 868 C CA . ARG A 1 111 ? 1.505 7.793 14.071 1.00 97.06 111 ARG A CA 1
ATOM 869 C C . ARG A 1 111 ? 2.716 8.073 13.183 1.00 97.06 111 ARG A C 1
ATOM 871 O O . ARG A 1 111 ? 2.583 8.042 11.961 1.00 97.06 111 ARG A O 1
ATOM 878 N N . GLU A 1 112 ? 3.882 8.333 13.767 1.00 96.81 112 GLU A N 1
ATOM 879 C CA . GLU A 1 112 ? 5.101 8.626 13.003 1.00 96.81 112 GLU A CA 1
ATOM 880 C C . GLU A 1 112 ? 5.634 7.377 12.297 1.00 96.81 112 GLU A C 1
ATOM 882 O O . GLU A 1 112 ? 6.011 7.451 11.126 1.00 96.81 112 GLU A O 1
ATOM 887 N N . VAL A 1 113 ? 5.553 6.208 12.943 1.00 96.06 113 VAL A N 1
ATOM 888 C CA . VAL A 1 113 ? 5.845 4.921 12.291 1.00 96.06 113 VAL A CA 1
ATOM 889 C C . VAL A 1 113 ? 4.937 4.721 11.072 1.00 96.06 113 VAL A C 1
ATOM 891 O O . VAL A 1 113 ? 5.424 4.438 9.979 1.00 96.06 113 VAL A O 1
ATOM 894 N N . CYS A 1 114 ? 3.629 4.956 11.216 1.00 97.00 114 CYS A N 1
ATOM 895 C CA . CYS A 1 114 ? 2.668 4.836 10.118 1.00 97.00 114 CYS A CA 1
ATOM 896 C C . CYS A 1 114 ? 2.949 5.828 8.980 1.00 97.00 114 CYS A C 1
ATOM 898 O O . CYS A 1 114 ? 2.889 5.440 7.814 1.00 97.00 114 CYS A O 1
ATOM 900 N N . LYS A 1 115 ? 3.292 7.089 9.283 1.00 96.62 115 LYS A N 1
ATOM 901 C CA . LYS A 1 115 ? 3.690 8.080 8.263 1.00 96.62 115 LYS A CA 1
ATOM 902 C C . LYS A 1 115 ? 4.918 7.621 7.488 1.00 96.62 115 LYS A C 1
ATOM 904 O O . LYS A 1 115 ? 4.938 7.727 6.262 1.00 96.62 115 LYS A O 1
ATOM 909 N N . HIS A 1 116 ? 5.926 7.118 8.196 1.00 95.88 116 HIS A N 1
ATOM 910 C CA . HIS A 1 116 ? 7.161 6.648 7.585 1.00 95.88 116 HIS A CA 1
ATOM 911 C C . HIS A 1 116 ? 6.914 5.437 6.680 1.00 95.88 116 HIS A C 1
ATOM 913 O O . HIS A 1 116 ? 7.299 5.458 5.511 1.00 95.88 116 HIS A O 1
ATOM 919 N N . MET A 1 117 ? 6.200 4.426 7.185 1.00 96.31 117 MET A N 1
ATOM 920 C CA . MET A 1 117 ? 5.820 3.240 6.414 1.00 96.31 117 MET A CA 1
ATOM 921 C C . MET A 1 117 ? 4.999 3.607 5.178 1.00 96.31 117 MET A C 1
ATOM 923 O O . MET A 1 117 ? 5.291 3.132 4.085 1.00 96.31 117 MET A O 1
ATOM 927 N N . LEU A 1 118 ? 4.017 4.502 5.315 1.00 96.00 118 LEU A N 1
ATOM 928 C CA . LEU A 1 118 ? 3.239 4.970 4.174 1.00 96.00 118 LEU A CA 1
ATOM 929 C C . LEU A 1 118 ? 4.138 5.668 3.142 1.00 96.00 118 LEU A C 1
ATOM 931 O O . LEU A 1 118 ? 4.030 5.404 1.951 1.00 96.00 118 LEU A O 1
ATOM 935 N N . GLY A 1 119 ? 5.071 6.516 3.581 1.00 95.25 119 GLY A N 1
ATOM 936 C CA . GLY A 1 119 ? 6.069 7.120 2.697 1.00 95.25 119 GLY A CA 1
ATOM 937 C C . GLY A 1 119 ? 6.888 6.083 1.921 1.00 95.25 119 GLY A C 1
ATOM 938 O O . GLY A 1 119 ? 7.099 6.254 0.716 1.00 95.25 119 GLY A O 1
ATOM 939 N N . ALA A 1 120 ? 7.292 4.998 2.587 1.00 93.88 120 ALA A N 1
ATOM 940 C CA . ALA A 1 120 ? 8.011 3.887 1.973 1.00 93.88 120 ALA A CA 1
ATOM 941 C C . ALA A 1 120 ? 7.162 3.144 0.925 1.00 93.88 120 ALA A C 1
ATOM 943 O O . ALA A 1 120 ? 7.674 2.858 -0.152 1.00 93.88 120 ALA A O 1
ATOM 944 N N . GLU A 1 121 ? 5.865 2.925 1.164 1.00 95.69 121 GLU A N 1
ATOM 945 C CA . GLU A 1 121 ? 4.939 2.302 0.199 1.00 95.69 121 GLU A CA 1
ATOM 946 C C . GLU A 1 121 ? 4.838 3.090 -1.120 1.00 95.69 121 GLU A C 1
ATOM 948 O O . GLU A 1 121 ? 4.905 2.526 -2.216 1.00 95.69 121 GLU A O 1
ATOM 953 N N . TYR A 1 122 ? 4.736 4.421 -1.039 1.00 97.00 122 TYR A N 1
ATOM 954 C CA . TYR A 1 122 ? 4.743 5.278 -2.230 1.00 97.00 122 TYR A CA 1
ATOM 955 C C . TYR A 1 122 ? 6.107 5.289 -2.930 1.00 97.00 122 TYR A C 1
ATOM 957 O O . TYR A 1 122 ? 6.164 5.310 -4.162 1.00 97.00 122 TYR A O 1
ATOM 965 N N . GLY A 1 123 ? 7.201 5.266 -2.162 1.00 93.69 123 GLY A N 1
ATOM 966 C CA . GLY A 1 123 ? 8.556 5.143 -2.701 1.00 93.69 123 GLY A CA 1
ATOM 967 C C . GLY A 1 123 ? 8.746 3.832 -3.462 1.00 93.69 123 GLY A C 1
ATOM 968 O O . GLY A 1 123 ? 9.196 3.847 -4.606 1.00 93.69 123 GLY A O 1
ATOM 969 N N . PHE A 1 124 ? 8.308 2.722 -2.869 1.00 92.50 124 PHE A N 1
ATOM 970 C CA . PHE A 1 124 ? 8.287 1.401 -3.488 1.00 92.50 124 PHE A CA 1
ATOM 971 C C . PHE A 1 124 ? 7.516 1.415 -4.812 1.00 92.50 124 PHE A C 1
ATOM 973 O O . PHE A 1 124 ? 8.041 0.967 -5.835 1.00 92.50 124 PHE A O 1
ATOM 980 N N . LEU A 1 125 ? 6.301 1.977 -4.826 1.00 95.50 125 LEU A N 1
ATOM 981 C CA . LEU A 1 125 ? 5.508 2.083 -6.050 1.00 95.50 125 LEU A CA 1
ATOM 982 C C . LEU A 1 125 ? 6.236 2.902 -7.126 1.00 95.50 125 LEU A C 1
ATOM 984 O O . LEU A 1 125 ? 6.246 2.502 -8.289 1.00 95.50 125 LEU A O 1
ATOM 988 N N . ALA A 1 126 ? 6.856 4.026 -6.755 1.00 95.75 126 ALA A N 1
ATOM 989 C CA . ALA A 1 126 ? 7.580 4.881 -7.692 1.00 95.75 126 ALA A CA 1
ATOM 990 C C . ALA A 1 126 ? 8.795 4.175 -8.311 1.00 95.75 126 ALA A C 1
ATOM 992 O O . ALA A 1 126 ? 8.915 4.150 -9.535 1.00 95.75 126 ALA A O 1
ATOM 993 N N . VAL A 1 127 ? 9.657 3.565 -7.490 1.00 94.31 127 VAL A N 1
ATOM 994 C CA . VAL A 1 127 ? 10.847 2.837 -7.965 1.00 94.31 127 VAL A CA 1
ATOM 995 C C . VAL A 1 127 ? 10.439 1.673 -8.868 1.00 94.31 127 VAL A C 1
ATOM 997 O O . VAL A 1 127 ? 10.958 1.533 -9.976 1.00 94.31 127 VAL A O 1
ATOM 1000 N N . THR A 1 128 ? 9.450 0.885 -8.436 1.00 93.88 128 THR A N 1
ATOM 1001 C CA . THR A 1 128 ? 8.982 -0.288 -9.185 1.00 93.88 128 THR A CA 1
ATOM 1002 C C . THR A 1 128 ? 8.393 0.109 -10.534 1.00 93.88 128 THR A C 1
ATOM 1004 O O . THR A 1 128 ? 8.681 -0.515 -11.555 1.00 93.88 128 THR A O 1
ATOM 1007 N N . ARG A 1 129 ? 7.580 1.171 -10.569 1.00 95.56 129 ARG A N 1
ATOM 1008 C CA . ARG A 1 129 ? 6.980 1.635 -11.820 1.00 95.56 129 ARG A CA 1
ATOM 1009 C C . ARG A 1 129 ? 7.995 2.229 -12.778 1.00 95.56 129 ARG A C 1
ATOM 1011 O O . ARG A 1 129 ? 7.902 1.932 -13.963 1.00 95.56 129 ARG A O 1
ATOM 1018 N N . LEU A 1 130 ? 8.957 3.015 -12.295 1.00 95.50 130 LEU A N 1
ATOM 1019 C CA . LEU A 1 130 ? 9.995 3.548 -13.175 1.00 95.50 130 LEU A CA 1
ATOM 1020 C C . LEU A 1 130 ? 10.833 2.414 -13.772 1.00 95.50 130 LEU A C 1
ATOM 1022 O O . LEU A 1 130 ? 11.043 2.386 -14.983 1.00 95.50 130 LEU A O 1
ATOM 1026 N N . GLY A 1 131 ? 11.256 1.447 -12.951 1.00 94.38 131 GLY A N 1
ATOM 1027 C CA . GLY A 1 131 ? 11.972 0.269 -13.443 1.00 94.38 131 GLY A CA 1
ATOM 1028 C C . GLY A 1 131 ? 11.160 -0.502 -14.489 1.00 94.38 131 GLY A C 1
ATOM 1029 O O . GLY A 1 131 ? 11.692 -0.864 -15.537 1.00 94.38 131 GLY A O 1
ATOM 1030 N N . LEU A 1 132 ? 9.851 -0.676 -14.271 1.00 95.00 132 LEU A N 1
ATOM 1031 C CA . LEU A 1 132 ? 8.962 -1.342 -15.227 1.00 95.00 132 LEU A CA 1
ATOM 1032 C C . LEU A 1 132 ? 8.816 -0.560 -16.542 1.00 95.00 132 LEU A C 1
ATOM 1034 O O . LEU A 1 132 ? 8.895 -1.153 -17.617 1.00 95.00 132 LEU A O 1
ATOM 1038 N N . GLU A 1 133 ? 8.615 0.757 -16.484 1.00 95.12 133 GLU A N 1
ATOM 1039 C CA . GLU A 1 133 ? 8.498 1.598 -17.682 1.00 95.12 133 GLU A CA 1
ATOM 1040 C C . GLU A 1 133 ? 9.792 1.587 -18.504 1.00 95.12 133 GLU A C 1
ATOM 1042 O O . GLU A 1 133 ? 9.752 1.446 -19.729 1.00 95.12 133 GLU A O 1
ATOM 1047 N N . ARG A 1 134 ? 10.950 1.616 -17.837 1.00 94.38 134 ARG A N 1
ATOM 1048 C CA . ARG A 1 134 ? 12.255 1.477 -18.492 1.00 94.38 134 ARG A CA 1
ATOM 1049 C C . ARG A 1 134 ? 12.447 0.089 -19.098 1.00 94.38 134 ARG A C 1
ATOM 1051 O O . ARG A 1 134 ? 12.891 -0.008 -20.241 1.00 94.38 134 ARG A O 1
ATOM 1058 N N . ALA A 1 135 ? 12.042 -0.975 -18.402 1.00 93.00 135 ALA A N 1
ATOM 1059 C CA . ALA A 1 135 ? 12.078 -2.340 -18.927 1.00 93.00 135 ALA A CA 1
ATOM 1060 C C . ALA A 1 135 ? 11.233 -2.483 -20.204 1.00 93.00 135 ALA A C 1
ATOM 1062 O O . ALA A 1 135 ? 11.700 -3.029 -21.206 1.00 93.00 135 ALA A O 1
ATOM 1063 N N . LEU A 1 136 ? 10.018 -1.926 -20.204 1.00 94.25 136 LEU A N 1
ATOM 1064 C CA . LEU A 1 136 ? 9.131 -1.886 -21.371 1.00 94.25 136 LEU A CA 1
ATOM 1065 C C . LEU A 1 136 ? 9.742 -1.096 -22.537 1.00 94.25 136 LEU A C 1
ATOM 1067 O O . LEU A 1 136 ? 9.606 -1.497 -23.693 1.00 94.25 136 LEU A O 1
ATOM 1071 N N . ALA A 1 137 ? 10.469 -0.019 -22.234 1.00 95.56 137 ALA A N 1
ATOM 1072 C CA . ALA A 1 137 ? 11.226 0.767 -23.205 1.00 95.56 137 ALA A CA 1
ATOM 1073 C C . ALA A 1 137 ? 12.578 0.137 -23.605 1.00 95.56 137 ALA A C 1
ATOM 1075 O O . ALA A 1 137 ? 13.297 0.714 -24.420 1.00 95.56 137 ALA A O 1
ATOM 1076 N N . ARG A 1 138 ? 12.932 -1.038 -23.060 1.00 93.38 138 ARG A N 1
ATOM 1077 C CA . ARG A 1 138 ? 14.234 -1.712 -23.241 1.00 93.38 138 ARG A CA 1
ATOM 1078 C C . ARG A 1 138 ? 15.431 -0.843 -22.842 1.00 93.38 138 ARG A C 1
ATOM 1080 O O . ARG A 1 138 ? 16.492 -0.912 -23.460 1.00 93.38 138 ARG A O 1
ATOM 1087 N N . ASN A 1 139 ? 15.260 -0.035 -21.803 1.00 93.19 139 ASN A N 1
ATOM 1088 C CA . ASN A 1 139 ? 16.295 0.819 -21.245 1.00 93.19 139 ASN A CA 1
ATOM 1089 C C . ASN A 1 139 ? 16.803 0.239 -19.918 1.00 93.19 139 ASN A C 1
ATOM 1091 O O . ASN A 1 139 ? 16.077 0.207 -18.931 1.00 93.19 139 ASN A O 1
ATOM 1095 N N . ALA A 1 140 ? 18.055 -0.216 -19.897 1.00 88.56 140 ALA A N 1
ATOM 1096 C CA . ALA A 1 140 ? 18.689 -0.804 -18.714 1.00 88.56 140 ALA A CA 1
ATOM 1097 C C . ALA A 1 140 ? 19.665 0.151 -18.003 1.00 88.56 140 ALA A C 1
ATOM 1099 O O . ALA A 1 140 ? 20.363 -0.264 -17.082 1.00 88.56 140 ALA A O 1
ATOM 1100 N N . SER A 1 141 ? 19.759 1.410 -18.436 1.00 91.88 141 SER A N 1
ATOM 1101 C CA . SER A 1 141 ? 20.623 2.407 -17.799 1.00 91.88 141 SER A CA 1
ATOM 1102 C C . SER A 1 141 ? 19.992 2.944 -16.515 1.00 91.88 141 SER A C 1
ATOM 1104 O O . SER A 1 141 ? 18.771 2.917 -16.370 1.00 91.88 141 SER A O 1
ATOM 1106 N N . GLU A 1 142 ? 20.801 3.507 -15.623 1.00 93.62 142 GLU A N 1
ATOM 1107 C CA . GLU A 1 142 ? 20.306 4.257 -14.465 1.00 93.62 142 GLU A CA 1
ATOM 1108 C C . GLU A 1 142 ? 19.514 5.495 -14.920 1.00 93.62 142 GLU A C 1
ATOM 1110 O O . GLU A 1 142 ? 19.943 6.168 -15.868 1.00 93.62 142 GLU A O 1
ATOM 1115 N N . PRO A 1 143 ? 18.329 5.776 -14.344 1.00 94.38 143 PRO A N 1
ATOM 1116 C CA . PRO A 1 143 ? 17.632 7.028 -14.607 1.00 94.38 143 PRO A CA 1
ATOM 1117 C C . PRO A 1 143 ? 18.460 8.206 -14.089 1.00 94.38 143 PRO A C 1
ATOM 1119 O O . PRO A 1 143 ? 19.094 8.118 -13.041 1.00 94.38 143 PRO A O 1
ATOM 1122 N N . SER A 1 144 ? 18.439 9.329 -14.805 1.00 94.69 144 SER A N 1
ATOM 1123 C CA . SER A 1 144 ? 19.017 10.561 -14.264 1.00 94.69 144 SER A CA 1
ATOM 1124 C C . SER A 1 144 ? 18.176 11.078 -13.092 1.00 94.69 144 SER A C 1
ATOM 1126 O O . SER A 1 144 ? 16.981 10.787 -12.997 1.00 94.69 144 SER A O 1
ATOM 1128 N N . ASP A 1 145 ? 18.763 11.921 -12.238 1.00 94.38 145 ASP A N 1
ATOM 1129 C CA . ASP A 1 145 ? 18.013 12.596 -11.170 1.00 94.38 145 ASP A CA 1
ATOM 1130 C C . ASP A 1 145 ? 16.824 13.395 -11.717 1.00 94.38 145 ASP A C 1
ATOM 1132 O O . ASP A 1 145 ? 15.764 13.450 -11.095 1.00 94.38 145 ASP A O 1
ATOM 1136 N N . GLU A 1 146 ? 16.980 14.019 -12.887 1.00 96.75 146 GLU A N 1
ATOM 1137 C CA . GLU A 1 146 ? 15.907 14.759 -13.553 1.00 96.75 146 GLU A CA 1
ATOM 1138 C C . GLU A 1 146 ? 14.752 13.832 -13.947 1.00 96.75 146 GLU A C 1
ATOM 1140 O O . GLU A 1 146 ? 13.598 14.121 -13.629 1.00 96.75 146 GLU A O 1
ATOM 1145 N N . GLU A 1 147 ? 15.061 12.690 -14.569 1.00 95.50 147 GLU A N 1
ATOM 1146 C CA . GLU A 1 147 ? 14.067 11.687 -14.947 1.00 95.50 147 GLU A CA 1
ATOM 1147 C C . GLU A 1 147 ? 13.351 11.127 -13.713 1.00 95.50 147 GLU A C 1
ATOM 1149 O O . GLU A 1 147 ? 12.120 11.097 -13.668 1.00 95.50 147 GLU A O 1
ATOM 1154 N N . TRP A 1 148 ? 14.107 10.741 -12.682 1.00 95.25 148 TRP A N 1
ATOM 1155 C CA . TRP A 1 148 ? 13.555 10.235 -11.428 1.00 95.25 148 TRP A CA 1
ATOM 1156 C C . TRP A 1 148 ? 12.632 11.255 -10.757 1.00 95.25 148 TRP A C 1
ATOM 1158 O O . TRP A 1 148 ? 11.515 10.922 -10.350 1.00 95.25 148 TRP A O 1
ATOM 1168 N N . ASN A 1 149 ? 13.070 12.512 -10.655 1.00 95.94 149 ASN A N 1
ATOM 1169 C CA . ASN A 1 149 ? 12.285 13.575 -10.038 1.00 95.94 149 ASN A CA 1
ATOM 1170 C C . ASN A 1 149 ? 11.013 13.883 -10.833 1.00 95.94 149 ASN A C 1
ATOM 1172 O O . ASN A 1 149 ? 9.953 14.035 -10.224 1.00 95.94 149 ASN A O 1
ATOM 1176 N N . ALA A 1 150 ? 11.091 13.922 -12.166 1.00 97.12 150 ALA A N 1
ATOM 1177 C CA . ALA A 1 150 ? 9.929 14.117 -13.026 1.00 97.12 150 ALA A CA 1
ATOM 1178 C C . ALA A 1 150 ? 8.929 12.958 -12.893 1.00 97.12 150 ALA A C 1
ATOM 1180 O O . ALA A 1 150 ? 7.732 13.191 -12.723 1.00 97.12 150 ALA A O 1
ATOM 1181 N N . PHE A 1 151 ? 9.421 11.717 -12.897 1.00 96.75 151 PHE A N 1
ATOM 1182 C CA . PHE A 1 151 ? 8.590 10.522 -12.788 1.00 96.75 151 PHE A CA 1
ATOM 1183 C C . PHE A 1 151 ? 7.876 10.425 -11.437 1.00 96.75 151 PHE A C 1
ATOM 1185 O O . PHE A 1 151 ? 6.666 10.191 -11.366 1.00 96.75 151 PHE A O 1
ATOM 1192 N N . ARG A 1 152 ? 8.615 10.619 -10.338 1.00 95.88 152 ARG A N 1
ATOM 1193 C CA . ARG A 1 152 ? 8.067 10.462 -8.987 1.00 95.88 152 ARG A CA 1
ATOM 1194 C C . ARG A 1 152 ? 7.180 11.626 -8.563 1.00 95.88 152 ARG A C 1
ATOM 1196 O O . ARG A 1 152 ? 6.434 11.453 -7.609 1.00 95.88 152 ARG A O 1
ATOM 1203 N N . ALA A 1 153 ? 7.253 12.793 -9.208 1.00 97.25 153 ALA A N 1
ATOM 1204 C CA . ALA A 1 153 ? 6.516 13.997 -8.812 1.00 97.25 153 ALA A CA 1
ATOM 1205 C C . ALA A 1 153 ? 5.009 13.765 -8.563 1.00 97.25 153 ALA A C 1
ATOM 1207 O O . ALA A 1 153 ? 4.553 14.081 -7.463 1.00 97.25 153 ALA A O 1
ATOM 1208 N N . PRO A 1 154 ? 4.223 13.170 -9.486 1.00 96.69 154 PRO A N 1
ATOM 1209 C CA . PRO A 1 154 ? 2.809 12.887 -9.224 1.00 96.69 154 PRO A CA 1
ATOM 1210 C C . PRO A 1 154 ? 2.598 11.918 -8.049 1.00 96.69 154 PRO A C 1
ATOM 1212 O O . PRO A 1 154 ? 1.694 12.112 -7.241 1.00 96.69 154 PRO A O 1
ATOM 1215 N N . ILE A 1 155 ? 3.458 10.905 -7.907 1.00 96.62 155 ILE A N 1
ATOM 1216 C CA . ILE A 1 155 ? 3.388 9.938 -6.800 1.00 96.62 155 ILE A CA 1
ATOM 1217 C C . ILE A 1 155 ? 3.754 10.614 -5.468 1.00 96.62 155 ILE A C 1
ATOM 1219 O O . ILE A 1 155 ? 3.154 10.314 -4.440 1.00 96.62 155 ILE A O 1
ATOM 1223 N N . ALA A 1 156 ? 4.698 11.556 -5.483 1.00 95.88 156 ALA A N 1
ATOM 1224 C CA . ALA A 1 156 ? 5.102 12.339 -4.324 1.00 95.88 156 ALA A CA 1
ATOM 1225 C C . ALA A 1 156 ? 3.984 13.280 -3.856 1.00 95.88 156 ALA A C 1
ATOM 1227 O O . ALA A 1 156 ? 3.778 13.398 -2.655 1.00 95.88 156 ALA A O 1
ATOM 1228 N N . VAL A 1 157 ? 3.213 13.874 -4.774 1.00 97.19 157 VAL A N 1
ATOM 1229 C CA . VAL A 1 157 ? 2.017 14.659 -4.419 1.00 97.19 157 VAL A CA 1
ATOM 1230 C C . VAL A 1 157 ? 0.985 13.786 -3.700 1.00 97.19 157 VAL A C 1
ATOM 1232 O O . VAL A 1 157 ? 0.478 14.176 -2.647 1.00 97.19 157 VAL A O 1
ATOM 1235 N N . ASP A 1 158 ? 0.701 12.591 -4.226 1.00 96.19 158 ASP A N 1
ATOM 1236 C CA . ASP A 1 158 ? -0.230 11.658 -3.583 1.00 96.19 158 ASP A CA 1
ATOM 1237 C C . ASP A 1 158 ? 0.283 11.198 -2.211 1.00 96.19 158 ASP A C 1
ATOM 1239 O O . ASP A 1 158 ? -0.485 11.153 -1.248 1.00 96.19 158 ASP A O 1
ATOM 1243 N N . ARG A 1 159 ? 1.586 10.901 -2.110 1.00 95.81 159 ARG A N 1
ATOM 1244 C CA . ARG A 1 159 ? 2.261 10.563 -0.854 1.00 95.81 159 ARG A CA 1
ATOM 1245 C C . ARG A 1 159 ? 2.095 11.680 0.164 1.00 95.81 159 ARG A C 1
ATOM 1247 O O . ARG A 1 159 ? 1.683 11.403 1.281 1.00 95.81 159 ARG A O 1
ATOM 1254 N N . ASP A 1 160 ? 2.411 12.918 -0.207 1.00 95.69 160 ASP A N 1
ATOM 1255 C CA . ASP A 1 160 ? 2.387 14.070 0.699 1.00 95.69 160 ASP A CA 1
ATOM 1256 C C . ASP A 1 160 ? 0.969 14.359 1.188 1.00 95.69 160 ASP A C 1
ATOM 1258 O O . ASP A 1 160 ? 0.755 14.649 2.364 1.00 95.69 160 ASP A O 1
ATOM 1262 N N . LYS A 1 161 ? -0.031 14.193 0.316 1.00 95.25 161 LYS A N 1
ATOM 1263 C CA . LYS A 1 161 ? -1.440 14.258 0.708 1.00 95.25 161 LYS A CA 1
ATOM 1264 C C . LYS A 1 161 ? -1.795 13.164 1.718 1.00 95.25 161 LYS A C 1
ATOM 1266 O O . LYS A 1 161 ? -2.464 13.442 2.713 1.00 95.25 161 LYS A O 1
ATOM 1271 N N . ALA A 1 162 ? -1.370 11.930 1.467 1.00 93.88 162 ALA A N 1
ATOM 1272 C CA . ALA A 1 162 ? -1.705 10.800 2.321 1.00 93.88 162 ALA A CA 1
ATOM 1273 C C . ALA A 1 162 ? -0.973 10.872 3.678 1.00 93.88 162 ALA A C 1
ATOM 1275 O O . ALA A 1 162 ? -1.601 10.702 4.723 1.00 93.88 162 ALA A O 1
ATOM 1276 N N . THR A 1 163 ? 0.308 11.246 3.713 1.00 93.56 163 THR A N 1
ATOM 1277 C CA . THR A 1 163 ? 1.053 11.461 4.967 1.00 93.56 163 THR A CA 1
ATOM 1278 C C . THR A 1 163 ? 0.513 12.653 5.758 1.00 93.56 163 THR A C 1
ATOM 1280 O O . THR A 1 163 ? 0.387 12.559 6.982 1.00 93.56 163 THR A O 1
ATOM 1283 N N . ALA A 1 164 ? 0.110 13.737 5.085 1.00 93.62 164 ALA A N 1
ATOM 1284 C CA . ALA A 1 164 ? -0.579 14.855 5.724 1.00 93.62 164 ALA A CA 1
ATOM 1285 C C . ALA A 1 164 ? -1.927 14.428 6.322 1.00 93.62 164 ALA A C 1
ATOM 1287 O O . ALA A 1 164 ? -2.243 14.837 7.436 1.00 93.62 164 ALA A O 1
ATOM 1288 N N . SER A 1 165 ? -2.694 13.561 5.646 1.00 93.06 165 SER A N 1
ATOM 1289 C CA . SER A 1 165 ? -3.952 13.049 6.209 1.00 93.06 165 SER A CA 1
ATOM 1290 C C . SER A 1 165 ? -3.742 12.224 7.480 1.00 93.06 165 SER A C 1
ATOM 1292 O O . SER A 1 165 ? -4.513 12.361 8.424 1.00 93.06 165 SER A O 1
ATOM 1294 N N . ILE A 1 166 ? -2.656 11.444 7.566 1.00 93.75 166 ILE A N 1
ATOM 1295 C CA . ILE A 1 166 ? -2.320 10.682 8.778 1.00 93.75 166 ILE A CA 1
ATOM 1296 C C . ILE A 1 166 ? -1.947 11.604 9.945 1.00 93.75 166 ILE A C 1
ATOM 1298 O O . ILE A 1 166 ? -2.116 11.220 11.100 1.00 93.75 166 ILE A O 1
ATOM 1302 N N . ALA A 1 167 ? -1.454 12.820 9.691 1.00 90.56 167 ALA A N 1
ATOM 1303 C CA . ALA A 1 167 ? -0.977 13.709 10.749 1.00 90.56 167 ALA A CA 1
ATOM 1304 C C . ALA A 1 167 ? -2.043 14.065 11.792 1.00 90.56 167 ALA A C 1
ATOM 1306 O O . ALA A 1 167 ? -1.690 14.304 12.941 1.00 90.56 167 ALA A O 1
ATOM 1307 N N . THR A 1 168 ? -3.320 14.052 11.411 1.00 91.00 168 THR A N 1
ATOM 1308 C CA . THR A 1 168 ? -4.448 14.367 12.298 1.00 91.00 168 THR A CA 1
ATOM 1309 C C . THR A 1 168 ? -5.544 13.299 12.294 1.00 91.00 168 THR A C 1
ATOM 1311 O O . THR A 1 168 ? -6.570 13.484 12.943 1.00 91.00 168 THR A O 1
ATOM 1314 N N . ALA A 1 169 ? -5.348 12.187 11.580 1.00 94.19 169 ALA A N 1
ATOM 1315 C CA . ALA A 1 169 ? -6.327 11.108 11.496 1.00 94.19 169 ALA A CA 1
ATOM 1316 C C . ALA A 1 169 ? -6.495 10.346 12.819 1.00 94.19 169 ALA A C 1
ATOM 1318 O O . ALA A 1 169 ? -5.569 10.227 13.625 1.00 94.19 169 ALA A O 1
ATOM 1319 N N . ASP A 1 170 ? -7.666 9.750 13.001 1.00 96.25 170 ASP A N 1
ATOM 1320 C CA . ASP A 1 170 ? -7.854 8.651 13.941 1.00 96.25 170 ASP A CA 1
ATOM 1321 C C . ASP A 1 170 ? -7.303 7.331 13.364 1.00 96.25 170 ASP A C 1
ATOM 1323 O O . ASP A 1 170 ? -6.742 7.284 12.260 1.00 96.25 170 ASP A O 1
ATOM 1327 N N . ILE A 1 171 ? -7.443 6.230 14.111 1.00 94.12 171 ILE A N 1
ATOM 1328 C CA . ILE A 1 171 ? -6.949 4.930 13.642 1.00 94.12 171 ILE A CA 1
ATOM 1329 C C . ILE A 1 171 ? -7.654 4.464 12.357 1.00 94.12 171 ILE A C 1
ATOM 1331 O O . ILE A 1 171 ? -7.039 3.801 11.521 1.00 94.12 171 ILE A O 1
ATOM 1335 N N . GLU A 1 172 ? -8.922 4.829 12.151 1.00 91.12 172 GLU A N 1
ATOM 1336 C CA . GLU A 1 172 ? -9.651 4.475 10.933 1.00 91.12 172 GLU A CA 1
ATOM 1337 C C . GLU A 1 172 ? -9.079 5.193 9.711 1.00 91.12 172 GLU A C 1
ATOM 1339 O O . GLU A 1 172 ? -8.843 4.554 8.684 1.00 91.12 172 GLU A O 1
ATOM 1344 N N . GLY A 1 173 ? -8.776 6.488 9.823 1.00 93.81 173 GLY A N 1
ATOM 1345 C CA . GLY A 1 173 ? -8.128 7.253 8.761 1.00 93.81 173 GLY A CA 1
ATOM 1346 C C . GLY A 1 173 ? -6.753 6.695 8.382 1.00 93.81 173 GLY A C 1
ATOM 1347 O O . GLY A 1 173 ? -6.437 6.605 7.196 1.00 93.81 173 GLY A O 1
ATOM 1348 N N . ILE A 1 174 ? -5.970 6.220 9.355 1.00 96.00 174 ILE A N 1
ATOM 1349 C CA . ILE A 1 174 ? -4.683 5.555 9.088 1.00 96.00 174 ILE A CA 1
ATOM 1350 C C . ILE A 1 174 ? -4.889 4.241 8.326 1.00 96.00 174 ILE A C 1
ATOM 1352 O O . ILE A 1 174 ? -4.247 4.014 7.298 1.00 96.00 174 ILE A O 1
ATOM 1356 N N . ARG A 1 175 ? -5.819 3.388 8.777 1.00 93.50 175 ARG A N 1
ATOM 1357 C CA . ARG A 1 175 ? -6.164 2.133 8.081 1.00 93.50 175 ARG A CA 1
ATOM 1358 C C . ARG A 1 175 ? -6.653 2.403 6.651 1.00 93.50 175 ARG A C 1
ATOM 1360 O O . ARG A 1 175 ? -6.332 1.642 5.741 1.00 93.50 175 ARG A O 1
ATOM 1367 N N . ASN A 1 176 ? -7.388 3.497 6.431 1.00 91.81 176 ASN A N 1
ATOM 1368 C CA . ASN A 1 176 ? -7.842 3.919 5.101 1.00 91.81 176 ASN A CA 1
ATOM 1369 C C . ASN A 1 176 ? -6.679 4.270 4.182 1.00 91.81 176 ASN A C 1
ATOM 1371 O O . ASN A 1 176 ? -6.633 3.761 3.065 1.00 91.81 176 ASN A O 1
ATOM 1375 N N . ALA A 1 177 ? -5.727 5.069 4.663 1.00 95.25 177 ALA A N 1
ATOM 1376 C CA . ALA A 1 177 ? -4.564 5.462 3.877 1.00 95.25 177 ALA A CA 1
ATOM 1377 C C . ALA A 1 177 ? -3.744 4.242 3.418 1.00 95.25 177 ALA A C 1
ATOM 1379 O O . ALA A 1 177 ? -3.380 4.152 2.245 1.00 95.25 177 ALA A O 1
ATOM 1380 N N . PHE A 1 178 ? -3.522 3.260 4.304 1.00 95.50 178 PHE A N 1
ATOM 1381 C CA . PHE A 1 178 ? -2.854 2.007 3.931 1.00 95.50 178 PHE A CA 1
ATOM 1382 C C . PHE A 1 178 ? -3.671 1.172 2.941 1.00 95.50 178 PHE A C 1
ATOM 1384 O O . PHE A 1 178 ? -3.113 0.663 1.971 1.00 95.50 178 PHE A O 1
ATOM 1391 N N . ALA A 1 179 ? -4.986 1.048 3.140 1.00 92.25 179 ALA A N 1
ATOM 1392 C CA . ALA A 1 179 ? -5.848 0.317 2.213 1.00 92.25 179 ALA A CA 1
ATOM 1393 C C . ALA A 1 179 ? -5.829 0.932 0.801 1.00 92.25 179 ALA A C 1
ATOM 1395 O O . ALA A 1 179 ? -5.799 0.207 -0.194 1.00 92.25 179 ALA A O 1
ATOM 1396 N N . GLU A 1 180 ? -5.818 2.262 0.701 1.00 93.94 180 GLU A N 1
ATOM 1397 C CA . GLU A 1 180 ? -5.786 2.984 -0.573 1.00 93.94 180 GLU A CA 1
ATOM 1398 C C . GLU A 1 180 ? -4.499 2.722 -1.360 1.00 93.94 180 GLU A C 1
ATOM 1400 O O . GLU A 1 180 ? -4.571 2.322 -2.530 1.00 93.94 180 GLU A O 1
ATOM 1405 N N . ILE A 1 181 ? -3.326 2.896 -0.735 1.00 96.06 181 ILE A N 1
ATOM 1406 C CA . ILE A 1 181 ? -2.052 2.609 -1.408 1.00 96.06 181 ILE A CA 1
ATOM 1407 C C . ILE A 1 181 ? -1.917 1.117 -1.717 1.00 96.06 181 ILE A C 1
ATOM 1409 O O . ILE A 1 181 ? -1.504 0.762 -2.819 1.00 96.06 181 ILE A O 1
ATOM 1413 N N . HIS A 1 182 ? -2.374 0.240 -0.822 1.00 95.06 182 HIS A N 1
ATOM 1414 C CA . HIS A 1 182 ? -2.348 -1.202 -1.033 1.00 95.06 182 HIS A CA 1
ATOM 1415 C C . HIS A 1 182 ? -3.136 -1.619 -2.283 1.00 95.06 182 HIS A C 1
ATOM 1417 O O . HIS A 1 182 ? -2.623 -2.321 -3.159 1.00 95.06 182 HIS A O 1
ATOM 1423 N N . ILE A 1 183 ? -4.379 -1.139 -2.410 1.00 93.38 183 ILE A N 1
ATOM 1424 C CA . ILE A 1 183 ? -5.225 -1.396 -3.583 1.00 93.38 183 ILE A CA 1
ATOM 1425 C C . ILE A 1 183 ? -4.572 -0.836 -4.849 1.00 93.38 183 ILE A C 1
ATOM 1427 O O . ILE A 1 183 ? -4.616 -1.477 -5.903 1.00 93.38 183 ILE A O 1
ATOM 1431 N N . ARG A 1 184 ? -3.957 0.348 -4.760 1.00 95.19 184 ARG A N 1
ATOM 1432 C CA . ARG A 1 184 ? -3.245 0.966 -5.879 1.00 95.19 184 ARG A CA 1
ATOM 1433 C C . ARG A 1 184 ? -2.069 0.110 -6.343 1.00 95.19 184 ARG A C 1
ATOM 1435 O O . ARG A 1 184 ? -1.981 -0.159 -7.538 1.00 95.19 184 ARG A O 1
ATOM 1442 N N . VAL A 1 185 ? -1.212 -0.335 -5.426 1.00 95.44 185 VAL A N 1
ATOM 1443 C CA . VAL A 1 185 ? -0.055 -1.188 -5.727 1.00 95.44 185 VAL A CA 1
ATOM 1444 C C . VAL A 1 185 ? -0.511 -2.487 -6.386 1.00 95.44 185 VAL A C 1
ATOM 1446 O O . VAL A 1 185 ? -0.029 -2.822 -7.467 1.00 95.44 185 VAL A O 1
ATOM 1449 N N . LEU A 1 186 ? -1.498 -3.180 -5.804 1.00 93.94 186 LEU A N 1
ATOM 1450 C CA . LEU A 1 186 ? -2.031 -4.408 -6.397 1.00 93.94 186 LEU A CA 1
ATOM 1451 C C . LEU A 1 186 ? -2.586 -4.181 -7.803 1.00 93.94 186 LEU A C 1
ATOM 1453 O O . LEU A 1 186 ? -2.378 -5.014 -8.676 1.00 93.94 186 LEU A O 1
ATOM 1457 N N . ARG A 1 187 ? -3.292 -3.069 -8.032 1.00 94.31 187 ARG A N 1
ATOM 1458 C CA . ARG A 1 187 ? -3.861 -2.732 -9.342 1.00 94.31 187 ARG A CA 1
ATOM 1459 C C . ARG A 1 187 ? -2.780 -2.436 -10.375 1.00 94.31 187 ARG A C 1
ATOM 1461 O O . ARG A 1 187 ? -2.883 -2.915 -11.497 1.00 94.31 187 ARG A O 1
ATOM 1468 N N . GLU A 1 188 ? -1.800 -1.612 -10.023 1.00 95.31 188 GLU A N 1
ATOM 1469 C CA . GLU A 1 188 ? -0.792 -1.115 -10.966 1.00 95.31 188 GLU A CA 1
ATOM 1470 C C . GLU A 1 188 ? 0.286 -2.155 -11.280 1.00 95.31 188 GLU A C 1
ATOM 1472 O O . GLU A 1 188 ? 0.865 -2.110 -12.360 1.00 95.31 188 GLU A O 1
ATOM 1477 N N . LEU A 1 189 ? 0.514 -3.119 -10.383 1.00 94.62 189 LEU A N 1
ATOM 1478 C CA . LEU A 1 189 ? 1.522 -4.169 -10.558 1.00 94.62 189 LEU A CA 1
ATOM 1479 C C . LEU A 1 189 ? 0.934 -5.549 -10.886 1.00 94.62 189 LEU A C 1
ATOM 1481 O O . LEU A 1 189 ? 1.689 -6.507 -11.019 1.00 94.62 189 LEU A O 1
ATOM 1485 N N . ARG A 1 190 ? -0.393 -5.680 -11.022 1.00 92.94 190 ARG A N 1
ATOM 1486 C CA . ARG A 1 190 ? -1.074 -6.974 -11.233 1.00 92.94 190 ARG A CA 1
ATOM 1487 C C . ARG A 1 190 ? -0.522 -7.765 -12.418 1.00 92.94 190 ARG A C 1
ATOM 1489 O O . ARG A 1 190 ? -0.436 -8.987 -12.347 1.00 92.94 190 ARG A O 1
ATOM 1496 N N . ASP A 1 191 ? -0.213 -7.057 -13.498 1.00 93.38 191 ASP A N 1
ATOM 1497 C CA . ASP A 1 191 ? 0.065 -7.650 -14.805 1.00 93.38 191 ASP A CA 1
ATOM 1498 C C . ASP A 1 191 ? 1.580 -7.742 -15.088 1.00 93.38 191 ASP A C 1
ATOM 1500 O O . ASP A 1 191 ? 1.983 -8.025 -16.216 1.00 93.38 191 ASP A O 1
ATOM 1504 N N . ILE A 1 192 ? 2.424 -7.513 -14.070 1.00 94.00 192 ILE A N 1
ATOM 1505 C CA . ILE A 1 192 ? 3.874 -7.689 -14.186 1.00 94.00 192 ILE A CA 1
ATOM 1506 C C . ILE A 1 192 ? 4.220 -9.173 -14.383 1.00 94.00 192 ILE A C 1
ATOM 1508 O O . ILE A 1 192 ? 3.663 -10.061 -13.736 1.00 94.00 192 ILE A O 1
ATOM 1512 N N . THR A 1 193 ? 5.134 -9.438 -15.309 1.00 94.44 193 THR A N 1
ATOM 1513 C CA . THR A 1 193 ? 5.539 -10.785 -15.737 1.00 94.44 193 THR A CA 1
ATOM 1514 C C . THR A 1 193 ? 6.867 -11.213 -15.116 1.00 94.44 193 THR A C 1
ATOM 1516 O O . THR A 1 193 ? 7.623 -10.382 -14.614 1.00 94.44 193 THR A O 1
ATOM 1519 N N . ASP A 1 194 ? 7.172 -12.511 -15.193 1.00 95.44 194 ASP A N 1
ATOM 1520 C CA . ASP A 1 194 ? 8.426 -13.075 -14.673 1.00 95.44 194 ASP A CA 1
ATOM 1521 C C . ASP A 1 194 ? 9.670 -12.497 -15.370 1.00 95.44 194 ASP A C 1
ATOM 1523 O O . ASP A 1 194 ? 10.677 -12.251 -14.717 1.00 95.44 194 ASP A O 1
ATOM 1527 N N . ASP A 1 195 ? 9.587 -12.179 -16.662 1.00 94.31 195 ASP A N 1
ATOM 1528 C CA . ASP A 1 195 ? 10.701 -11.537 -17.370 1.00 94.31 195 ASP A CA 1
ATOM 1529 C C . ASP A 1 195 ? 10.897 -10.083 -16.916 1.00 94.31 195 ASP A C 1
ATOM 1531 O O . ASP A 1 195 ? 12.020 -9.593 -16.803 1.00 94.31 195 ASP A O 1
ATOM 1535 N N . GLN A 1 196 ? 9.800 -9.373 -16.634 1.00 94.81 196 GLN A N 1
AT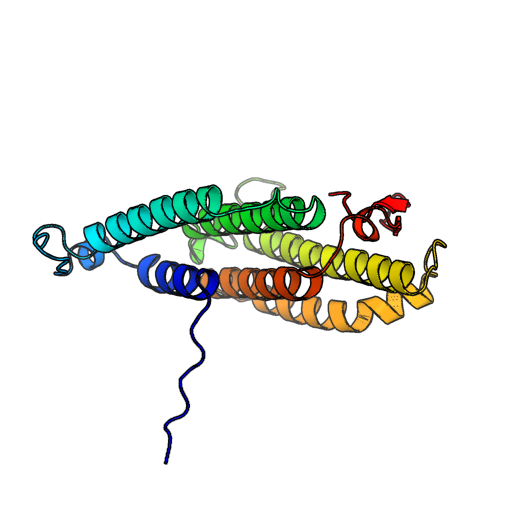OM 1536 C CA . GLN A 1 196 ? 9.861 -7.976 -16.206 1.00 94.81 196 GLN A CA 1
ATOM 1537 C C . GLN A 1 196 ? 10.441 -7.830 -14.802 1.00 94.81 196 GLN A C 1
ATOM 1539 O O . GLN A 1 196 ? 11.161 -6.869 -14.561 1.00 94.81 196 GLN A O 1
ATOM 1544 N N . ILE A 1 197 ? 10.181 -8.762 -13.880 1.00 94.69 197 ILE A N 1
ATOM 1545 C CA . ILE A 1 197 ? 10.700 -8.660 -12.506 1.00 94.69 197 ILE A CA 1
ATOM 1546 C C . ILE A 1 197 ? 12.225 -8.849 -12.400 1.00 94.69 197 ILE A C 1
ATOM 1548 O O . ILE A 1 197 ? 12.796 -8.527 -11.357 1.00 94.69 197 ILE A O 1
ATOM 1552 N N . GLU A 1 198 ? 12.890 -9.333 -13.453 1.00 95.12 198 GLU A N 1
ATOM 1553 C CA . GLU A 1 198 ? 14.357 -9.404 -13.531 1.00 95.12 198 GLU A CA 1
ATOM 1554 C C . GLU A 1 198 ? 14.994 -8.092 -14.016 1.00 95.12 198 GLU A C 1
ATOM 1556 O O . GLU A 1 198 ? 16.213 -7.934 -13.938 1.00 95.12 198 GLU A O 1
ATOM 1561 N N . ALA A 1 199 ? 14.201 -7.136 -14.512 1.00 93.31 199 ALA A N 1
ATOM 1562 C CA . ALA A 1 199 ? 14.723 -5.851 -14.955 1.00 93.31 199 ALA A CA 1
ATOM 1563 C C . ALA A 1 199 ? 15.288 -5.034 -13.776 1.00 93.31 199 ALA A C 1
ATOM 1565 O O . ALA A 1 199 ? 14.786 -5.150 -12.653 1.00 93.31 199 ALA A O 1
ATOM 1566 N N . PRO A 1 200 ? 16.313 -4.198 -14.011 1.00 93.25 200 PRO A N 1
ATOM 1567 C CA . PRO A 1 200 ? 16.899 -3.375 -12.964 1.00 93.25 200 PRO A CA 1
ATOM 1568 C C . PRO A 1 200 ? 15.946 -2.266 -12.498 1.00 93.25 200 PRO A C 1
ATOM 1570 O O . PRO A 1 200 ? 15.225 -1.646 -13.282 1.00 93.25 200 PRO A O 1
ATOM 1573 N N . ALA A 1 201 ? 16.011 -1.990 -11.204 1.00 92.38 201 ALA A N 1
ATOM 1574 C CA . ALA A 1 201 ? 15.456 -0.839 -10.520 1.00 92.38 201 ALA A CA 1
ATOM 1575 C C . ALA A 1 201 ? 16.546 -0.231 -9.629 1.00 92.38 201 ALA A C 1
ATOM 1577 O O . ALA A 1 201 ? 17.388 -0.950 -9.090 1.00 92.38 201 ALA A O 1
ATOM 1578 N N . TRP A 1 202 ? 16.545 1.091 -9.491 1.00 90.44 202 TRP A N 1
ATOM 1579 C CA . TRP A 1 202 ? 17.604 1.814 -8.791 1.00 90.44 202 TRP A CA 1
ATOM 1580 C C . TRP A 1 202 ? 17.100 2.320 -7.449 1.00 90.44 202 TRP A C 1
ATOM 1582 O O . TRP A 1 202 ? 16.174 3.131 -7.380 1.00 90.44 202 TRP A O 1
ATOM 1592 N N . PHE A 1 203 ? 17.716 1.801 -6.394 1.00 82.62 203 PHE A N 1
ATOM 1593 C CA . PHE A 1 203 ? 17.543 2.242 -5.018 1.00 82.62 203 PHE A CA 1
ATOM 1594 C C . PHE A 1 203 ? 18.717 3.147 -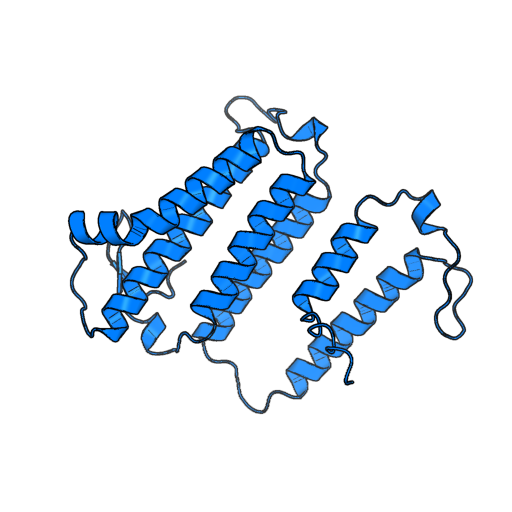4.625 1.00 82.62 203 PHE A C 1
ATOM 1596 O O . PHE A 1 203 ? 19.651 3.354 -5.400 1.00 82.62 203 PHE A O 1
ATOM 1603 N N . TRP A 1 204 ? 18.685 3.702 -3.413 1.00 77.56 204 TRP A N 1
ATOM 1604 C CA . TRP A 1 204 ? 19.732 4.616 -2.935 1.00 77.56 204 TRP A CA 1
ATOM 1605 C C . TRP A 1 204 ? 21.118 3.958 -2.800 1.00 77.56 204 TRP A C 1
ATOM 1607 O O . TRP A 1 204 ? 22.114 4.667 -2.686 1.00 77.56 204 TRP A O 1
ATOM 1617 N N . ASP A 1 205 ? 21.190 2.626 -2.782 1.00 82.75 205 ASP A N 1
ATOM 1618 C CA . ASP A 1 205 ? 22.409 1.825 -2.651 1.00 82.75 205 ASP A CA 1
ATOM 1619 C C . ASP A 1 205 ? 22.769 1.033 -3.923 1.00 82.75 205 ASP A C 1
ATOM 1621 O O . ASP A 1 205 ? 23.726 0.256 -3.916 1.00 82.75 205 ASP A O 1
ATOM 1625 N N . GLY A 1 206 ? 22.065 1.281 -5.034 1.00 87.44 206 GLY A N 1
ATOM 1626 C CA . GLY A 1 206 ? 22.418 0.782 -6.361 1.00 87.44 206 GLY A CA 1
ATOM 1627 C C . GLY A 1 206 ? 21.298 0.037 -7.087 1.00 87.44 206 GLY A C 1
ATOM 1628 O O . GLY A 1 206 ? 20.123 0.068 -6.713 1.00 87.44 206 GLY A O 1
ATOM 1629 N N . ALA A 1 207 ? 21.682 -0.615 -8.186 1.00 91.44 207 ALA A N 1
ATOM 1630 C CA . ALA A 1 207 ? 20.767 -1.363 -9.036 1.00 91.44 207 ALA A CA 1
ATOM 1631 C C . ALA A 1 207 ? 20.453 -2.741 -8.440 1.00 91.44 207 ALA A C 1
ATOM 1633 O O . ALA A 1 207 ? 21.353 -3.538 -8.173 1.00 91.44 207 ALA A O 1
ATOM 1634 N N . MET A 1 208 ? 19.166 -3.046 -8.323 1.00 93.50 208 MET A N 1
ATOM 1635 C CA . MET A 1 208 ? 18.637 -4.337 -7.895 1.00 93.50 208 MET A CA 1
ATOM 1636 C C . MET A 1 208 ? 17.553 -4.792 -8.882 1.00 93.50 208 MET A C 1
ATOM 1638 O O . MET A 1 208 ? 16.904 -3.947 -9.495 1.00 93.50 208 MET A O 1
ATOM 1642 N N . PRO A 1 209 ? 17.299 -6.098 -9.062 1.00 93.56 209 PRO A N 1
ATOM 1643 C CA . PRO A 1 209 ? 16.145 -6.550 -9.839 1.00 93.56 209 PRO A CA 1
ATOM 1644 C C . PRO A 1 209 ? 14.830 -6.012 -9.256 1.00 93.56 209 PRO A C 1
ATOM 1646 O O . PRO A 1 209 ? 14.710 -5.893 -8.040 1.00 93.56 209 PRO A O 1
ATOM 1649 N N . LEU A 1 210 ? 13.802 -5.788 -10.076 1.00 92.38 210 LEU A N 1
ATOM 1650 C CA . LEU A 1 210 ? 12.465 -5.361 -9.623 1.00 92.38 210 LEU A CA 1
ATOM 1651 C C . LEU A 1 210 ? 11.827 -6.309 -8.594 1.00 92.38 210 LEU A C 1
ATOM 1653 O O . LEU A 1 210 ? 10.941 -5.914 -7.836 1.00 92.38 210 LEU A O 1
ATOM 1657 N N . ARG A 1 211 ? 12.254 -7.575 -8.550 1.00 92.00 211 ARG A N 1
ATOM 1658 C CA . ARG A 1 211 ? 11.846 -8.517 -7.500 1.00 92.00 211 ARG A CA 1
ATOM 1659 C C . ARG A 1 211 ? 12.493 -8.284 -6.131 1.00 92.00 211 ARG A C 1
ATOM 1661 O O . ARG A 1 211 ? 11.998 -8.894 -5.186 1.00 92.00 211 ARG A O 1
ATOM 1668 N N . PHE A 1 212 ? 13.548 -7.474 -6.023 1.00 87.38 212 PHE A N 1
ATOM 1669 C CA . PHE A 1 212 ? 14.257 -7.176 -4.773 1.00 87.38 212 PHE A CA 1
ATOM 1670 C C . PHE A 1 212 ? 13.379 -6.399 -3.791 1.00 87.38 212 PHE A C 1
ATOM 1672 O O . PHE A 1 212 ? 12.714 -5.433 -4.173 1.00 87.38 212 PHE A O 1
ATOM 1679 N N . ARG A 1 213 ? 13.343 -6.888 -2.546 1.00 68.88 213 ARG A N 1
ATOM 1680 C CA . ARG A 1 213 ? 12.545 -6.386 -1.419 1.00 68.88 213 ARG A CA 1
ATOM 1681 C C . ARG A 1 213 ? 13.243 -6.760 -0.125 1.00 68.88 213 ARG A C 1
ATOM 1683 O O . ARG A 1 213 ? 13.784 -7.891 -0.086 1.00 68.88 213 ARG A O 1
#

Foldseek 3Di:
DDDPDDPDDDPVRVVVVVLVVPLPADPVSQQAFDDDPPDTRRHNVVVVVVVVVVVVVVVVVVVVPDPDDDFPLQVLLVVLVVVLVVVLVVLSPDFQVQQCDDPDPPGGGNLVVLLVVLLVLLVLLQQLVVLLVCVVVVHQDDDDPVRSCVSSVVSVVLSVVLSVQSVPDGSVSSNVSSVVSSVVSCVVSVPDGNVSQQGWTADPVGTDGSSDD

Secondary structure (DSSP, 8-state):
-PPP-PPPPPHHHHHHHHHHHHTT--HHHHTS---BTTB-SSHHHHHHHHHHHHHHHHHHHHHHT-SSPPPHHHHHHHHHHHHHHHHHHHHHT--GGGTT---STTPPPHHHHHHHHHHHHHHHHHHHHHHHHHHHTT--SPPPHHHHHHHHHHHHHHHHHHHHHHTT--HHHHHHHHHHHHHHHHHHHTT--TTGGGSEEEETTEEEETT--

pLDDT: mean 89.37, std 9.79, range [40.34, 97.25]

Sequence (213 aa):
MSVPKAPIATVTQAVEALVRKTIALSDDDMGREWKWGVYDEEGLRFALLMAHHELRDLAVRLAAAREREPAQAARILAQYHQAYRDLSGVLASVRTDDLDRVSAEGEWPVREVCKHMLGAEYGFLAVTRLGLERALARNASEPSDEEWNAFRAPIAVDRDKATASIATADIEGIRNAFAEIHIRVLRELRDITDDQIEAPAWFWDGAMPLRFR

Radius of gyration: 20.93 Å; chains: 1; bounding box: 58×42×48 Å

=== Feature glossary ===
Key to the feature types in this record:

pLDDT. pLDDT is the predicted lDDT-Cα score: AlphaFold's confidence that the local environment of each residue (all inter-atomic distances within 15 Å) is correctly placed. It is a per-residue number between 0 and 100, with higher meaning more reliable.

Radius of gyration, Cα contacts, bounding box. The geometric summary reports three shape descriptors. Rg (radius of gyration) measures how spread out the Cα atoms are about their centre of mass; compact globular proteins have small Rg, elongated or unfolded ones large. Cα contacts (<8 Å, |i−j|>4) count long-range residue pairs in spatial proximity — high for tightly packed folds, near zero for rods or random coil. The bounding-box extents give the protein's footprint along x, y, z in Å.

Backbone torsions (φ/ψ). Backbone dihedral angles. Every residue except chain termini has a φ (preceding-C → N → Cα → C) and a ψ (N → Cα → C → next-N). They are reported in degrees following the IUPAC sign convention. Secondary structure is essentially a statement about which (φ, ψ) basin each residue occupies.

Contact-map, Ramachandran, and PAE plots. Plot images: a contact map (which residues are close in 3D, as an N×N binary image), a Ramachandran scatter (backbone torsion angles, revealing secondary-structure composition at a glance), and — for AlphaFold structures — a PAE heatmap (pairwise prediction confidence).

Predicted aligned error. Predicted Aligned Error (PAE) is an AlphaFold confidence matrix: entry (i, j) is the expected error in the position of residue j, in ångströms, when the prediction is superimposed on the true structure at residue i. Low PAE within a block of residues means that block is internally rigid and well-predicted; high PAE between two blocks means their relative placement is uncertain even if each block individually is confident.

Secondary structure (3-state, P-SEA). Three-state secondary structure (P-SEA) collapses the eight DSSP classes into helix (a), strand (b), and coil (c). P-SEA assigns these from Cα geometry alone — distances and angles — without requiring backbone oxygens, so it works on any Cα trace.

Solvent-accessible surface area. Solvent-accessible surface area (SASA) is the area in Å² traced out by the centre of a 1.4 Å probe sphere (a water molecule) rolled over the protein's van der Waals surface (Shrake–Rupley / Lee–Richards construction). Buried residues have near-zero SASA; fully exposed residues can exceed 200 Å². The total SASA scales roughly with the number of surface residues.

Foldseek 3Di. The Foldseek 3Di string encodes local tertiary geometry as a 20-letter alphabet — one character per residue — derived from the relative positions of nearby Cα atoms. Unlike the amino-acid sequence, 3Di is a direct function of the 3D structure, so two proteins with the same fold have similar 3Di stri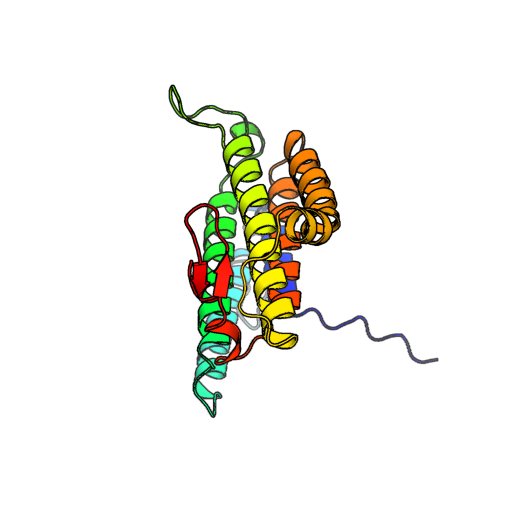ngs even at low sequence identity.

B-factor. For experimental (PDB) structures, the B-factor (temperature factor) quantifies the positional spread of each atom in the crystal — a combination of thermal vibration and static disorder — in units of Å². High B-factors mark flexible loops or poorly resolved regions; low B-factors mark the rigid, well-ordered core.

mmCIF coordinates. The mmCIF block holds the 3D Cartesian coordinates of each backbone atom (N, Cα, C, O) in ångströms. mmCIF is the PDB's canonical archive format — a tagged-loop text representation of the atomic model.

InterPro / GO / CATH / organism. Functional annotations link the protein to curated databases. InterPro entries identify conserved domains and families by matching the sequence against member-database signatures (Pfam, PROSITE, CDD, …). Gene Ontology (GO) terms describe molecular function, biological process, and cellular component in a controlled vocabulary. CATH places the structure in a hierarchical fold classification (Class/Architecture/Topology/Homologous-superfamily). The organism is the source species.

Rendered structure images. Structure images are PyMOL renders from six orthogonal camera directions. Cartoon representation draws helices as coils and strands as arrows; sticks shows the backbone as bonds; surface shows the solvent-excluded envelope. Rainbow coloring maps sequence position to hue (blue→red, N→C); chain coloring assigns a distinct color per polypeptide.

Sequence. This is the polypeptide sequence — one letter per residue, N-terminus first. Length ranges from a few dozen residues for small domains to over a thousand for large multi-domain proteins.

Secondary structure (8-state, DSSP). The SS8 string is DSSP's per-residue secondary-structure call. α-helix (H) means an i→i+4 H-bond ladder; β-strand (E) means the residue participates in a β-sheet; 3₁₀ (G) and π (I) are tighter and wider helices; T/S are turns/bends; '-' is loop.

Nearest PDB structures. Structural nearest neighbors (via Foldseek easy-search vs the PDB). Reported per hit: target PDB id, E-value, and alignment TM-score. A TM-score above ~0.5 is the conventional threshold for 'same fold'.